Protein AF-A0A967GBI8-F1 (afdb_monomer)

Mean predicted aligned error: 13.74 Å

pLDDT: mean 86.74, std 8.71, range [44.78, 96.88]

Structure (mmCIF, N/CA/C/O backbone):
data_AF-A0A967GBI8-F1
#
_entry.id   AF-A0A967GBI8-F1
#
loop_
_atom_site.group_PDB
_atom_site.id
_atom_site.type_symbol
_atom_site.label_atom_id
_atom_site.label_alt_id
_atom_site.label_comp_id
_atom_site.label_asym_id
_atom_site.label_entity_id
_atom_site.label_seq_id
_atom_site.pdbx_PDB_ins_code
_atom_site.Cartn_x
_atom_site.Cartn_y
_atom_site.Cartn_z
_atom_site.occupancy
_atom_site.B_iso_or_equiv
_atom_site.auth_seq_id
_atom_site.auth_comp_id
_atom_site.auth_asym_id
_atom_site.auth_atom_id
_atom_site.pdbx_PDB_model_num
ATOM 1 N N . MET A 1 1 ? 19.994 -7.176 -23.677 1.00 56.16 1 MET A N 1
ATOM 2 C CA . MET A 1 1 ? 20.907 -6.700 -24.732 1.00 56.16 1 MET A CA 1
ATOM 3 C C . MET A 1 1 ? 21.154 -5.224 -24.478 1.00 56.16 1 MET A C 1
ATOM 5 O O . MET A 1 1 ? 20.178 -4.489 -24.388 1.00 56.16 1 MET A O 1
ATOM 9 N N . THR A 1 2 ? 22.396 -4.818 -24.224 1.00 72.44 2 THR A N 1
ATOM 10 C CA . THR A 1 2 ? 22.732 -3.422 -23.883 1.00 72.44 2 THR A CA 1
ATOM 11 C C . THR A 1 2 ? 22.929 -2.588 -25.151 1.00 72.44 2 THR A C 1
ATOM 13 O O . THR A 1 2 ? 23.237 -3.135 -26.210 1.00 72.44 2 THR A O 1
ATOM 16 N N . ILE A 1 3 ? 22.772 -1.261 -25.065 1.00 76.44 3 ILE A N 1
ATOM 17 C CA . ILE A 1 3 ? 23.058 -0.360 -26.196 1.00 76.44 3 ILE A CA 1
ATOM 18 C C . ILE A 1 3 ? 24.519 -0.490 -26.665 1.00 76.44 3 ILE A C 1
ATOM 20 O O . ILE A 1 3 ? 24.797 -0.363 -27.848 1.00 76.44 3 ILE A O 1
ATOM 24 N N . GLU A 1 4 ? 25.434 -0.856 -25.765 1.00 76.19 4 GLU A N 1
ATOM 25 C CA . GLU A 1 4 ? 26.833 -1.174 -26.075 1.00 76.19 4 GLU A CA 1
ATOM 26 C C . GLU A 1 4 ? 26.976 -2.404 -26.975 1.00 76.19 4 GLU A C 1
ATOM 28 O O . GLU A 1 4 ? 27.819 -2.421 -27.863 1.00 76.19 4 GLU A O 1
ATOM 33 N N . GLN A 1 5 ? 26.141 -3.432 -26.797 1.00 76.50 5 GLN A N 1
ATOM 34 C CA . GLN A 1 5 ? 26.140 -4.596 -27.689 1.00 76.50 5 GLN A CA 1
ATOM 35 C C . GLN A 1 5 ? 25.624 -4.231 -29.084 1.00 76.50 5 GLN A C 1
ATOM 37 O O . GLN A 1 5 ? 26.137 -4.744 -30.079 1.00 76.50 5 GLN A O 1
ATOM 42 N N . VAL A 1 6 ? 24.645 -3.324 -29.171 1.00 76.81 6 VAL A N 1
ATOM 43 C CA . VAL A 1 6 ? 24.182 -2.774 -30.455 1.00 76.81 6 VAL A CA 1
ATOM 44 C C . VAL A 1 6 ? 25.289 -1.940 -31.095 1.00 76.81 6 VAL A C 1
ATOM 46 O O . VAL A 1 6 ? 25.610 -2.163 -32.251 1.00 76.81 6 VAL A O 1
ATOM 49 N N . HIS A 1 7 ? 25.944 -1.062 -30.337 1.00 80.62 7 HIS A N 1
ATOM 50 C CA . HIS A 1 7 ? 27.075 -0.279 -30.824 1.00 80.62 7 HIS A CA 1
ATOM 51 C C . HIS A 1 7 ? 28.212 -1.169 -31.340 1.00 80.62 7 HIS A C 1
ATOM 53 O O . HIS A 1 7 ? 28.642 -1.000 -32.466 1.00 80.62 7 HIS A O 1
ATOM 59 N N . ASN A 1 8 ? 28.641 -2.176 -30.575 1.00 79.12 8 ASN A N 1
ATOM 60 C CA . ASN A 1 8 ? 29.771 -3.040 -30.940 1.00 79.12 8 ASN A CA 1
ATOM 61 C C . ASN A 1 8 ? 29.467 -4.017 -32.087 1.00 79.12 8 ASN A C 1
ATOM 63 O O . ASN A 1 8 ? 30.388 -4.501 -32.742 1.00 79.12 8 ASN A O 1
ATOM 67 N N . SER A 1 9 ? 28.193 -4.344 -32.319 1.00 79.69 9 SER A N 1
ATOM 68 C CA . SER A 1 9 ? 27.780 -5.166 -33.468 1.00 79.69 9 SER A CA 1
ATOM 69 C C . SER A 1 9 ? 27.640 -4.356 -34.759 1.00 79.69 9 SER A C 1
ATOM 71 O O . SER A 1 9 ? 27.426 -4.937 -35.823 1.00 79.69 9 SER A O 1
ATOM 73 N N . TRP A 1 10 ? 27.798 -3.033 -34.676 1.00 78.75 10 TRP A N 1
ATOM 74 C CA . TRP A 1 10 ? 27.681 -2.093 -35.779 1.00 78.75 10 TRP A CA 1
ATOM 75 C C . TRP A 1 10 ? 28.984 -1.306 -35.956 1.00 78.75 10 TRP A C 1
ATOM 77 O O . TRP A 1 10 ? 29.644 -0.917 -35.003 1.00 78.75 10 TRP A O 1
ATOM 87 N N . GLN A 1 11 ? 29.375 -1.033 -37.197 1.00 85.19 11 GLN A N 1
ATOM 88 C CA . GLN A 1 11 ? 30.524 -0.172 -37.484 1.00 85.19 11 GLN A CA 1
ATOM 89 C C . GLN A 1 11 ? 30.052 1.287 -37.511 1.00 85.19 11 GLN A C 1
ATOM 91 O O . GLN A 1 11 ? 29.872 1.858 -38.580 1.00 85.19 11 GLN A O 1
ATOM 96 N N . ILE A 1 12 ? 29.768 1.876 -36.347 1.00 90.38 12 ILE A N 1
ATOM 97 C CA . ILE A 1 12 ? 29.203 3.233 -36.203 1.00 90.38 12 ILE A CA 1
ATOM 98 C C . ILE A 1 12 ? 29.978 4.048 -35.160 1.00 90.38 12 ILE A C 1
ATOM 100 O O . ILE A 1 12 ? 30.525 3.479 -34.222 1.00 90.38 12 ILE A O 1
ATOM 104 N N . GLU A 1 13 ? 30.011 5.379 -35.280 1.00 89.81 13 GLU A N 1
ATOM 105 C CA . GLU A 1 13 ? 30.693 6.226 -34.281 1.00 89.81 13 GLU A CA 1
ATOM 106 C C . GLU A 1 13 ? 29.873 6.410 -33.004 1.00 89.81 13 GLU A C 1
ATOM 108 O O . GLU A 1 13 ? 30.446 6.547 -31.926 1.00 89.81 13 GLU A O 1
ATOM 113 N N . ALA A 1 14 ? 28.542 6.427 -33.104 1.00 90.75 14 ALA A N 1
ATOM 114 C CA . ALA A 1 14 ? 27.686 6.602 -31.940 1.00 90.75 14 ALA A CA 1
ATOM 115 C C . ALA A 1 14 ? 26.311 5.955 -32.112 1.00 90.75 14 ALA A C 1
ATOM 117 O O . ALA A 1 14 ? 25.802 5.782 -33.217 1.00 90.75 14 ALA A O 1
ATOM 118 N N . SER A 1 15 ? 25.681 5.632 -30.989 1.00 92.12 15 SER A N 1
ATOM 119 C CA . SER A 1 15 ? 24.297 5.163 -30.935 1.00 92.12 15 SER A CA 1
ATOM 120 C C . SER A 1 15 ? 23.597 5.715 -29.708 1.00 92.12 15 SER A C 1
ATOM 122 O O . SER A 1 15 ? 24.217 5.857 -28.655 1.00 92.12 15 SER A O 1
ATOM 124 N N . SER A 1 16 ? 22.302 5.980 -29.810 1.00 92.31 16 SER A N 1
ATOM 125 C CA . SER A 1 16 ? 21.489 6.418 -28.682 1.00 92.31 16 SER A CA 1
ATOM 126 C C . SER A 1 16 ? 20.110 5.773 -28.697 1.00 92.31 16 SER A C 1
ATOM 128 O O . SER A 1 16 ? 19.537 5.477 -29.746 1.00 92.31 16 SER A O 1
ATOM 130 N N . LEU A 1 17 ? 19.595 5.529 -27.499 1.00 92.56 17 LEU A N 1
ATOM 131 C CA . LEU A 1 17 ? 18.270 5.002 -27.243 1.00 92.56 17 LEU A CA 1
ATOM 132 C C . LEU A 1 17 ? 17.450 6.083 -26.552 1.00 92.56 17 LEU A C 1
ATOM 134 O O . LEU A 1 17 ? 17.796 6.533 -25.458 1.00 92.56 17 LEU A O 1
ATOM 138 N N . TRP A 1 18 ? 16.356 6.473 -27.187 1.00 93.88 18 TRP A N 1
ATOM 139 C CA . TRP A 1 18 ? 15.445 7.500 -26.710 1.00 93.88 18 TRP A CA 1
ATOM 140 C C . TRP A 1 18 ? 14.135 6.853 -26.288 1.00 93.88 18 TRP A C 1
ATOM 142 O O . TRP A 1 18 ? 13.621 6.003 -27.010 1.00 93.88 18 TRP A O 1
ATOM 152 N N . LEU A 1 19 ? 13.580 7.256 -25.150 1.00 94.19 19 LEU A N 1
ATOM 153 C CA . LEU A 1 19 ? 12.257 6.828 -24.700 1.00 94.19 19 LEU A CA 1
ATOM 154 C C . LEU A 1 19 ? 11.274 7.980 -24.753 1.00 94.19 19 LEU A C 1
ATOM 156 O O . LEU A 1 19 ? 11.623 9.114 -24.423 1.00 94.19 19 LEU A O 1
ATOM 160 N N . LEU A 1 20 ? 10.052 7.661 -25.166 1.00 93.69 20 LEU A N 1
ATOM 161 C CA . LEU A 1 20 ? 8.953 8.605 -25.217 1.00 93.69 20 LEU A CA 1
ATOM 162 C C . LEU A 1 20 ? 8.328 8.756 -23.828 1.00 93.69 20 LEU A C 1
ATOM 164 O O . LEU A 1 20 ? 7.895 7.781 -23.218 1.00 93.69 20 LEU A O 1
ATOM 168 N N . ASP A 1 21 ? 8.245 9.994 -23.359 1.00 91.50 21 ASP A N 1
ATOM 169 C CA . ASP A 1 21 ? 7.401 10.386 -22.242 1.00 91.50 21 ASP A CA 1
ATOM 170 C C . ASP A 1 21 ? 6.038 10.826 -22.797 1.00 91.50 21 ASP A C 1
ATOM 172 O O . ASP A 1 21 ? 5.909 11.910 -23.371 1.00 91.50 21 ASP A O 1
ATOM 176 N N . GLU A 1 22 ? 5.018 9.972 -22.659 1.00 86.31 22 GLU A N 1
ATOM 177 C CA . GLU A 1 22 ? 3.667 10.267 -23.160 1.00 86.31 22 GLU A CA 1
ATOM 178 C C . GLU A 1 22 ? 3.043 11.494 -22.471 1.00 86.31 22 GLU A C 1
ATOM 180 O O . GLU A 1 22 ? 2.226 12.183 -23.083 1.00 86.31 22 GLU A O 1
ATOM 185 N N . THR A 1 23 ? 3.428 11.790 -21.223 1.00 88.56 23 THR A N 1
ATOM 186 C CA . THR A 1 23 ? 2.844 12.893 -20.443 1.00 88.56 23 THR A CA 1
ATOM 187 C C . THR A 1 23 ? 3.394 14.248 -20.864 1.00 88.56 23 THR A C 1
ATOM 189 O O . THR A 1 23 ? 2.631 15.194 -21.050 1.00 88.56 23 THR A O 1
ATOM 192 N N . GLU A 1 24 ? 4.707 14.331 -21.072 1.00 90.31 24 GLU A N 1
ATOM 193 C CA . GLU A 1 24 ? 5.379 15.556 -21.513 1.00 90.31 24 GLU A CA 1
ATOM 194 C C . GLU A 1 24 ? 5.412 15.693 -23.044 1.00 90.31 24 GLU A C 1
ATOM 196 O O . GLU A 1 24 ? 5.781 16.753 -23.542 1.00 90.31 24 GLU A O 1
ATOM 201 N N . GLN A 1 25 ? 5.037 14.647 -23.796 1.00 91.69 25 GLN A N 1
ATOM 202 C CA . GLN A 1 25 ? 5.155 14.577 -25.262 1.00 91.69 25 GLN A CA 1
ATOM 203 C C . GLN A 1 25 ? 6.598 14.851 -25.742 1.00 91.69 25 GLN A C 1
ATOM 205 O O . GLN A 1 25 ? 6.826 15.483 -26.779 1.00 91.69 25 GLN A O 1
ATOM 210 N N . THR A 1 26 ? 7.590 14.377 -24.978 1.00 94.56 26 THR A N 1
ATOM 211 C CA . THR A 1 26 ? 9.022 14.552 -25.271 1.00 94.56 26 THR A CA 1
ATOM 212 C C . THR A 1 26 ? 9.785 13.233 -25.213 1.00 94.56 26 THR A C 1
ATOM 214 O O . THR A 1 26 ? 9.387 12.292 -24.533 1.00 94.56 26 THR A O 1
ATOM 217 N N . LEU A 1 27 ? 10.914 13.164 -25.914 1.00 93.88 27 LEU A N 1
ATOM 218 C CA . LEU A 1 27 ? 11.862 12.063 -25.847 1.00 93.88 27 LEU A CA 1
ATOM 219 C C . LEU A 1 27 ? 13.034 12.396 -24.930 1.00 93.88 27 LEU A C 1
ATOM 221 O O . LEU A 1 27 ? 13.609 13.488 -24.997 1.00 93.88 27 LEU A O 1
ATOM 225 N N . LYS A 1 28 ? 13.406 11.410 -24.113 1.00 93.38 28 LYS A N 1
ATOM 226 C CA . LYS A 1 28 ? 14.524 11.451 -23.162 1.00 93.38 28 LYS A CA 1
ATOM 227 C C . LYS A 1 28 ? 15.532 10.369 -23.527 1.00 93.38 28 LYS A C 1
ATOM 229 O O . LYS A 1 28 ? 15.142 9.265 -23.903 1.00 93.38 28 LYS A O 1
ATOM 234 N N . VAL A 1 29 ? 16.821 10.663 -23.403 1.00 91.75 29 VAL A N 1
ATOM 235 C CA . VAL A 1 29 ? 17.868 9.655 -23.608 1.00 91.75 29 VAL A CA 1
ATOM 236 C C . VAL A 1 29 ? 17.837 8.667 -22.449 1.00 91.75 29 VAL A C 1
ATOM 238 O O . VAL A 1 29 ? 17.974 9.064 -21.294 1.00 91.75 29 VAL A O 1
ATOM 241 N N . LEU A 1 30 ? 17.680 7.383 -22.761 1.00 87.88 30 LEU A N 1
ATOM 242 C CA . LEU A 1 30 ? 17.826 6.299 -21.792 1.00 87.88 30 LEU A CA 1
ATOM 243 C C . LEU A 1 30 ? 19.272 5.811 -21.721 1.00 87.88 30 LEU A C 1
ATOM 245 O O . LEU A 1 30 ? 19.775 5.519 -20.641 1.00 87.88 30 LEU A O 1
ATOM 249 N N . ALA A 1 31 ? 19.924 5.686 -22.877 1.00 88.75 31 ALA A N 1
ATOM 250 C CA . ALA A 1 31 ? 21.298 5.218 -22.969 1.00 88.75 31 ALA A CA 1
ATOM 251 C C . ALA A 1 31 ? 21.945 5.697 -24.272 1.00 88.75 31 ALA A C 1
ATOM 253 O O . ALA A 1 31 ? 21.271 5.827 -25.295 1.00 88.75 31 ALA A O 1
ATOM 254 N N . ASN A 1 32 ? 23.253 5.924 -24.259 1.00 90.75 32 ASN A N 1
ATOM 255 C CA . ASN A 1 32 ? 24.013 6.324 -25.436 1.00 90.75 32 ASN A CA 1
ATOM 256 C C . ASN A 1 32 ? 25.452 5.797 -25.375 1.00 90.75 32 ASN A C 1
ATOM 258 O O . ASN A 1 32 ? 25.978 5.513 -24.304 1.00 90.75 32 ASN A O 1
ATOM 262 N N . VAL A 1 33 ? 26.078 5.673 -26.541 1.00 88.50 33 VAL A N 1
ATOM 263 C CA . VAL A 1 33 ? 27.477 5.272 -26.725 1.00 88.50 33 VAL A CA 1
ATOM 264 C C . VAL A 1 33 ? 28.077 6.172 -27.801 1.00 88.50 33 VAL A C 1
ATOM 266 O O . VAL A 1 33 ? 27.400 6.464 -28.786 1.00 88.50 33 VAL A O 1
ATOM 269 N N . GLY A 1 34 ? 29.317 6.628 -27.617 1.00 83.69 34 GLY A N 1
ATOM 270 C CA . GLY A 1 34 ? 30.037 7.458 -28.597 1.00 83.69 34 GLY A CA 1
ATOM 271 C C . GLY A 1 34 ? 29.742 8.964 -28.545 1.00 83.69 34 GLY A C 1
ATOM 272 O O . GLY A 1 34 ? 30.394 9.740 -29.237 1.00 83.69 34 GLY A O 1
ATOM 273 N N . THR A 1 35 ? 28.809 9.405 -27.695 1.00 82.25 35 THR A N 1
ATOM 274 C CA . THR A 1 35 ? 28.507 10.827 -27.435 1.00 82.25 35 THR A CA 1
ATOM 275 C C . THR A 1 35 ? 28.618 11.160 -25.940 1.00 82.25 35 THR A C 1
ATOM 277 O O . THR A 1 35 ? 28.474 10.260 -25.109 1.00 82.25 35 THR A O 1
ATOM 280 N N . PRO A 1 36 ? 28.865 12.429 -25.550 1.00 81.69 36 PRO A N 1
ATOM 281 C CA . PRO A 1 36 ? 28.927 12.817 -24.137 1.00 81.69 36 PRO A CA 1
ATOM 282 C C . PRO A 1 36 ? 27.597 12.555 -23.409 1.00 81.69 36 PRO A C 1
ATOM 284 O O . PRO A 1 36 ? 26.588 13.195 -23.705 1.00 81.69 36 PRO A O 1
ATOM 287 N N . ALA A 1 37 ? 27.592 11.611 -22.459 1.00 77.12 37 ALA A N 1
ATOM 288 C CA . ALA A 1 37 ? 26.374 11.130 -21.796 1.00 77.12 37 ALA A CA 1
ATOM 289 C C . ALA A 1 37 ? 25.657 12.212 -20.969 1.00 77.12 37 ALA A C 1
ATOM 291 O O . ALA A 1 37 ? 24.439 12.344 -21.065 1.00 77.12 37 ALA A O 1
ATOM 292 N N . GLU A 1 38 ? 26.397 13.023 -20.206 1.00 78.06 38 GLU A N 1
ATOM 293 C CA . GLU A 1 38 ? 25.819 14.079 -19.358 1.00 78.06 38 GLU A CA 1
ATOM 294 C C . GLU A 1 38 ? 25.099 15.154 -20.182 1.00 78.06 38 GLU A C 1
ATOM 296 O O . GLU A 1 38 ? 23.980 15.551 -19.855 1.00 78.06 38 GLU A O 1
ATOM 301 N N . THR A 1 39 ? 25.708 15.578 -21.292 1.00 78.69 39 THR A N 1
ATOM 302 C CA . THR A 1 39 ? 25.127 16.573 -22.196 1.00 78.69 39 THR A CA 1
ATOM 303 C C . THR A 1 39 ? 23.919 16.019 -22.937 1.00 78.69 39 THR A C 1
ATOM 305 O O . THR A 1 39 ? 22.931 16.723 -23.089 1.00 78.69 39 THR A O 1
ATOM 308 N N . LEU A 1 40 ? 23.955 14.761 -23.391 1.00 80.00 40 LEU A N 1
ATOM 309 C CA . LEU A 1 40 ? 22.825 14.166 -24.109 1.00 80.00 40 LEU A CA 1
ATOM 310 C C . LEU A 1 40 ? 21.624 13.911 -23.177 1.00 80.00 40 LEU A C 1
ATOM 312 O O . LEU A 1 40 ? 20.478 14.072 -23.590 1.00 80.00 40 LEU A O 1
ATOM 316 N N . ALA A 1 41 ? 21.871 13.551 -21.912 1.00 81.88 41 ALA A N 1
ATOM 317 C CA . ALA A 1 41 ? 20.830 13.241 -20.928 1.00 81.88 41 ALA A CA 1
ATOM 318 C C . ALA A 1 41 ? 19.976 14.454 -20.508 1.00 81.88 41 ALA A C 1
ATOM 320 O O . ALA A 1 41 ? 18.822 14.284 -20.086 1.00 81.88 41 ALA A O 1
ATOM 321 N N . SER A 1 42 ? 20.507 15.676 -20.630 1.00 84.00 42 SER A N 1
ATOM 322 C CA . SER A 1 42 ? 19.778 16.912 -20.317 1.00 84.00 42 SER A CA 1
ATOM 323 C C . SER A 1 42 ? 18.755 17.294 -21.394 1.00 84.00 42 SER A C 1
ATOM 325 O O . SER A 1 42 ? 17.805 18.024 -21.104 1.00 84.00 42 SER A O 1
ATOM 327 N N . PHE A 1 43 ? 18.883 16.759 -22.613 1.00 85.81 43 PHE A N 1
ATOM 328 C CA . PHE A 1 43 ? 17.968 17.071 -23.704 1.00 85.81 43 PHE A CA 1
ATOM 329 C C . PHE A 1 43 ? 16.575 16.481 -23.502 1.00 85.81 43 PHE A C 1
ATOM 331 O O . PHE A 1 43 ? 16.387 15.346 -23.050 1.00 85.81 43 PHE A O 1
ATOM 338 N N . ARG A 1 44 ? 15.582 17.265 -23.918 1.00 90.25 44 ARG A N 1
ATOM 339 C CA . ARG A 1 44 ? 14.195 16.849 -24.118 1.00 90.25 44 ARG A CA 1
ATOM 340 C C . ARG A 1 44 ? 13.824 17.211 -25.542 1.00 90.25 44 ARG A C 1
ATOM 342 O O . ARG A 1 44 ? 13.853 18.388 -25.887 1.00 90.25 44 ARG A O 1
ATOM 349 N N . ILE A 1 45 ? 13.536 16.212 -26.369 1.00 91.25 45 ILE A N 1
ATOM 350 C CA . ILE A 1 45 ? 13.176 16.429 -27.774 1.00 91.25 45 ILE A CA 1
ATOM 351 C C . ILE A 1 45 ? 11.658 16.289 -27.916 1.00 91.25 45 ILE A C 1
ATOM 353 O O . ILE A 1 45 ? 11.154 15.182 -27.753 1.00 91.25 45 ILE A O 1
ATOM 357 N N . PRO A 1 46 ? 10.909 17.367 -28.188 1.00 92.88 46 PRO A N 1
ATOM 358 C CA . PRO A 1 46 ? 9.487 17.296 -28.508 1.00 92.88 46 PRO A CA 1
ATOM 359 C C . PRO A 1 46 ? 9.163 16.309 -29.633 1.00 92.88 46 PRO A C 1
ATOM 361 O O . PRO A 1 46 ? 9.935 16.141 -30.583 1.00 92.88 46 PRO A O 1
ATOM 364 N N . LEU A 1 47 ? 7.986 15.687 -29.557 1.00 92.81 47 LEU A N 1
ATOM 365 C CA . LEU A 1 47 ? 7.442 14.905 -30.667 1.00 92.81 47 LEU A CA 1
ATOM 366 C C . LEU A 1 47 ? 7.361 15.745 -31.953 1.00 92.81 47 LEU A C 1
ATOM 368 O O . LEU A 1 47 ? 7.002 16.921 -31.926 1.00 92.81 47 LEU A O 1
ATOM 372 N N . GLY A 1 48 ? 7.731 15.138 -33.082 1.00 89.44 48 GLY A N 1
ATOM 373 C CA . GLY A 1 48 ? 7.845 15.806 -34.384 1.00 89.44 48 GLY A CA 1
ATOM 374 C C . GLY A 1 48 ? 9.107 16.662 -34.569 1.00 89.44 48 GLY A C 1
ATOM 375 O O . GLY A 1 48 ? 9.361 17.144 -35.672 1.00 89.44 48 GLY A O 1
ATOM 376 N N . GLN A 1 49 ? 9.935 16.853 -33.533 1.00 89.81 49 GLN A N 1
ATOM 377 C CA . GLN A 1 49 ? 11.160 17.645 -33.643 1.00 89.81 49 GLN A CA 1
ATOM 378 C C . GLN A 1 49 ? 12.389 16.782 -33.942 1.00 89.81 49 GLN A C 1
ATOM 380 O O . GLN A 1 49 ? 12.735 15.849 -33.217 1.00 89.81 49 GLN A O 1
ATOM 385 N N . GLY A 1 50 ? 13.111 17.147 -34.999 1.00 90.81 50 GLY A N 1
ATOM 386 C CA . GLY A 1 50 ? 14.299 16.414 -35.422 1.00 90.81 50 GLY A CA 1
ATOM 387 C C . GLY A 1 50 ? 13.981 15.003 -35.929 1.00 90.81 50 GLY A C 1
ATOM 388 O O . GLY A 1 50 ? 12.827 14.590 -36.012 1.00 90.81 50 GLY A O 1
ATOM 389 N N . PHE A 1 51 ? 15.017 14.230 -36.251 1.00 93.12 51 PHE A N 1
ATOM 390 C CA . PHE A 1 51 ? 14.844 12.850 -36.719 1.00 93.12 51 PHE A CA 1
ATOM 391 C C . PHE A 1 51 ? 14.178 11.957 -35.671 1.00 93.12 51 PHE A C 1
ATOM 393 O O . PHE A 1 51 ? 13.214 11.263 -35.969 1.00 93.12 51 PHE A O 1
ATOM 400 N N . VAL A 1 52 ? 14.659 12.017 -34.429 1.00 93.75 52 VAL A N 1
ATOM 401 C CA . VAL A 1 52 ? 14.150 11.194 -33.327 1.00 93.75 52 VAL A CA 1
ATOM 402 C C . VAL A 1 52 ? 12.689 11.539 -33.010 1.00 93.75 52 VAL A C 1
ATOM 404 O O . VAL A 1 52 ? 11.868 10.635 -32.893 1.00 93.75 52 VAL A O 1
ATOM 407 N N . GLY A 1 53 ? 12.331 12.827 -32.935 1.00 93.25 53 GLY A N 1
ATOM 408 C CA . GLY A 1 53 ? 10.948 13.246 -32.694 1.00 93.25 53 GLY A CA 1
ATOM 409 C C . GLY A 1 53 ? 10.008 12.897 -33.845 1.00 93.25 53 GLY A C 1
ATOM 410 O O . GLY A 1 53 ? 8.874 12.493 -33.590 1.00 93.25 53 GLY A O 1
ATOM 411 N N . GLN A 1 54 ? 10.469 12.991 -35.096 1.00 94.88 54 GLN A N 1
ATOM 412 C CA . GLN A 1 54 ? 9.668 12.611 -36.261 1.00 94.88 54 GLN A CA 1
ATOM 413 C C . GLN A 1 54 ? 9.413 11.101 -36.319 1.00 94.88 54 GLN A C 1
ATOM 415 O O . GLN A 1 54 ? 8.279 10.689 -36.561 1.00 94.88 54 GLN A O 1
ATOM 420 N N . VAL A 1 55 ? 10.429 10.267 -36.073 1.00 96.00 55 VAL A N 1
ATOM 421 C CA . VAL A 1 55 ? 10.263 8.802 -36.015 1.00 96.00 55 VAL A CA 1
ATOM 422 C C . VAL A 1 55 ? 9.328 8.413 -34.873 1.00 96.00 55 VAL A C 1
ATOM 424 O O . VAL A 1 55 ? 8.459 7.566 -35.049 1.00 96.00 55 VAL A O 1
ATOM 427 N N . ALA A 1 56 ? 9.447 9.070 -33.718 1.00 95.50 56 ALA A N 1
ATOM 428 C CA . ALA A 1 56 ? 8.553 8.831 -32.593 1.00 95.50 56 ALA A CA 1
ATOM 429 C C . ALA A 1 56 ? 7.087 9.189 -32.899 1.00 95.50 56 ALA A C 1
ATOM 431 O O . ALA A 1 56 ? 6.184 8.494 -32.444 1.00 95.50 56 ALA A O 1
ATOM 432 N N . GLN A 1 57 ? 6.855 10.257 -33.671 1.00 94.44 57 GLN A N 1
ATOM 433 C CA . GLN A 1 57 ? 5.514 10.714 -34.041 1.00 94.44 57 GLN A CA 1
ATOM 434 C C . GLN A 1 57 ? 4.885 9.875 -35.160 1.00 94.44 57 GLN A C 1
ATOM 436 O O . GLN A 1 57 ? 3.699 9.565 -35.102 1.00 94.44 57 GLN A O 1
ATOM 441 N N . SER A 1 58 ? 5.660 9.552 -36.195 1.00 94.31 58 SER A N 1
ATOM 442 C CA . SER A 1 58 ? 5.172 8.836 -37.381 1.00 94.31 58 SER A CA 1
ATOM 443 C C . SER A 1 58 ? 5.150 7.320 -37.202 1.00 94.31 58 SER A C 1
ATOM 445 O O . SER A 1 58 ? 4.336 6.646 -37.822 1.00 94.31 58 SER A O 1
ATOM 447 N N . GLY A 1 59 ? 6.046 6.771 -36.374 1.00 94.12 59 GLY A N 1
ATOM 448 C CA . GLY A 1 59 ? 6.310 5.334 -36.330 1.00 94.12 59 GLY A CA 1
ATOM 449 C C . GLY A 1 59 ? 7.011 4.806 -37.586 1.00 94.12 59 GLY A C 1
ATOM 450 O O . GLY A 1 59 ? 7.108 3.593 -37.755 1.00 94.12 59 GLY A O 1
ATOM 451 N N . GLU A 1 60 ? 7.507 5.689 -38.456 1.00 94.94 60 GLU A N 1
ATOM 452 C CA . GLU A 1 60 ? 8.201 5.329 -39.691 1.00 94.94 60 GLU A CA 1
ATOM 453 C C . GLU A 1 60 ? 9.718 5.446 -39.520 1.00 94.94 60 GLU A C 1
ATOM 455 O O . GLU A 1 60 ? 10.222 6.316 -38.810 1.00 94.94 60 GLU A O 1
ATOM 460 N N . VAL A 1 61 ? 10.465 4.558 -40.178 1.00 96.00 61 VAL A N 1
ATOM 461 C CA . VAL A 1 61 ? 11.933 4.597 -40.182 1.00 96.00 61 VAL A CA 1
ATOM 462 C C . VAL A 1 61 ? 12.422 5.790 -41.000 1.00 96.00 61 VAL A C 1
ATOM 464 O O . VAL A 1 61 ? 11.946 6.025 -42.107 1.00 96.00 61 VAL A O 1
ATOM 467 N N . ILE A 1 62 ? 13.436 6.497 -40.496 1.00 95.00 62 ILE A N 1
ATOM 468 C CA . ILE A 1 62 ? 14.116 7.561 -41.243 1.00 95.00 62 ILE A CA 1
ATOM 469 C C . ILE A 1 62 ? 15.616 7.286 -41.253 1.00 95.00 62 ILE A C 1
ATOM 471 O O . ILE A 1 62 ? 16.238 7.162 -40.199 1.00 95.00 62 ILE A O 1
ATOM 475 N N . PHE A 1 63 ? 16.217 7.251 -42.441 1.00 94.44 63 PHE A N 1
ATOM 476 C CA . PHE A 1 63 ? 17.667 7.184 -42.597 1.00 94.44 63 PHE A CA 1
ATOM 477 C C . PHE A 1 63 ? 18.149 8.164 -43.666 1.00 94.44 63 PHE A C 1
ATOM 479 O O . PHE A 1 63 ? 17.452 8.442 -44.639 1.00 94.44 63 PHE A O 1
ATOM 486 N N . THR A 1 64 ? 19.334 8.736 -43.462 1.00 93.19 64 THR A N 1
ATOM 487 C CA . THR A 1 64 ? 19.974 9.632 -44.431 1.00 93.19 64 THR A CA 1
ATOM 488 C C . THR A 1 64 ? 21.487 9.609 -44.268 1.00 93.19 64 THR A C 1
ATOM 490 O O . THR A 1 64 ? 22.014 9.635 -43.155 1.00 93.19 64 THR A O 1
ATOM 493 N N . ASN A 1 65 ? 22.200 9.617 -45.393 1.00 91.81 65 ASN A N 1
ATOM 494 C CA . ASN A 1 65 ? 23.661 9.713 -45.426 1.00 91.81 65 ASN A CA 1
ATOM 495 C C . ASN A 1 65 ? 24.163 11.164 -45.501 1.00 91.81 65 ASN A C 1
ATOM 497 O O . ASN A 1 65 ? 25.368 11.402 -45.460 1.00 91.81 65 ASN A O 1
ATOM 501 N N . LYS A 1 66 ? 23.247 12.141 -45.595 1.00 90.56 66 LYS A N 1
ATOM 502 C CA . LYS A 1 66 ? 23.553 13.574 -45.705 1.00 90.56 66 LYS A CA 1
ATOM 503 C C . LYS A 1 66 ? 22.698 14.393 -44.750 1.00 90.56 66 LYS A C 1
ATOM 505 O O . LYS A 1 66 ? 21.798 15.135 -45.137 1.00 90.56 66 LYS A O 1
ATOM 510 N N . VAL A 1 67 ? 23.005 14.271 -43.467 1.00 89.56 67 VAL A N 1
ATOM 511 C CA . VAL A 1 67 ? 22.212 14.871 -42.386 1.00 89.56 67 VAL A CA 1
ATOM 512 C C . VAL A 1 67 ? 22.149 16.397 -42.489 1.00 89.56 67 VAL A C 1
ATOM 514 O O . VAL A 1 67 ? 21.088 16.981 -42.304 1.00 89.56 67 VAL A O 1
ATOM 517 N N . TYR A 1 68 ? 23.245 17.060 -42.868 1.00 87.44 68 TYR A N 1
ATOM 518 C CA . TYR A 1 68 ? 23.313 18.526 -42.950 1.00 87.44 68 TYR A CA 1
ATOM 519 C C . TYR A 1 68 ? 22.436 19.151 -44.050 1.00 87.44 68 TYR A C 1
ATOM 521 O O . TYR A 1 68 ? 22.131 20.342 -43.953 1.00 87.44 68 TYR A O 1
ATOM 529 N N . GLU A 1 69 ? 22.026 18.359 -45.044 1.00 88.69 69 GLU A N 1
ATOM 530 C CA . GLU A 1 69 ? 21.163 18.764 -46.164 1.00 88.69 69 GLU A CA 1
ATOM 531 C C . GLU A 1 69 ? 19.677 18.460 -45.895 1.00 88.69 69 GLU A C 1
ATOM 533 O O . GLU A 1 69 ? 18.804 18.906 -46.635 1.00 88.69 69 GLU A O 1
ATOM 538 N N . HIS A 1 70 ? 19.372 17.716 -44.829 1.00 87.81 70 HIS A N 1
ATOM 539 C CA . HIS A 1 70 ? 18.028 17.223 -44.555 1.00 87.81 70 HIS A CA 1
ATOM 540 C C . HIS A 1 70 ? 17.181 18.244 -43.764 1.00 87.81 70 HIS A C 1
ATOM 542 O O . HIS A 1 70 ? 17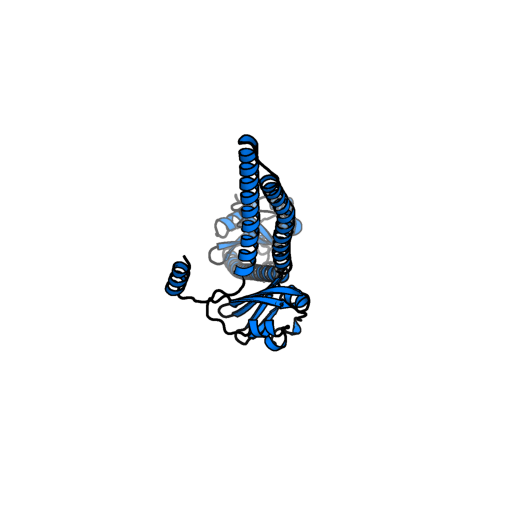.666 18.804 -42.775 1.00 87.81 70 HIS A O 1
ATOM 548 N N . PRO A 1 71 ? 15.893 18.451 -44.107 1.00 85.00 71 PRO A N 1
ATOM 549 C CA . PRO A 1 71 ? 15.030 19.443 -43.449 1.00 85.00 71 PRO A CA 1
ATOM 550 C C . PRO A 1 71 ? 14.783 19.161 -41.959 1.00 85.00 71 PRO A C 1
ATOM 552 O O . PRO A 1 71 ? 14.608 20.088 -41.176 1.00 85.00 71 PRO A O 1
ATOM 555 N N . LEU A 1 72 ? 14.821 17.888 -41.549 1.00 85.69 72 LEU A N 1
ATOM 556 C CA . LEU A 1 72 ? 14.662 17.470 -40.145 1.00 85.69 72 LEU A CA 1
ATOM 557 C C . LEU A 1 72 ? 15.936 17.622 -39.298 1.00 85.69 72 LEU A C 1
ATOM 559 O O . LEU A 1 72 ? 15.980 17.160 -38.159 1.00 85.69 72 LEU A O 1
ATOM 563 N N . HIS A 1 73 ? 17.005 18.220 -39.824 1.00 83.94 73 HIS A N 1
ATOM 564 C CA . HIS A 1 73 ? 18.251 18.325 -39.078 1.00 83.94 73 HIS A CA 1
ATOM 565 C C . HIS A 1 73 ? 18.167 19.330 -37.926 1.00 83.94 73 HIS A C 1
ATOM 567 O O . HIS A 1 73 ? 18.201 20.549 -38.110 1.00 83.94 73 HIS A O 1
ATOM 573 N N . PHE A 1 74 ? 18.140 18.796 -36.706 1.00 80.69 74 PHE A N 1
ATOM 574 C CA . PHE A 1 74 ? 18.121 19.583 -35.484 1.00 80.69 74 PHE A CA 1
ATOM 575 C C . PHE A 1 74 ? 19.539 19.864 -34.962 1.00 80.69 74 PHE A C 1
ATOM 577 O O . PHE A 1 74 ? 20.089 19.130 -34.146 1.00 80.69 74 PHE A O 1
ATOM 584 N N . ARG A 1 75 ? 20.130 20.970 -35.431 1.00 80.44 75 ARG A N 1
ATOM 585 C CA . ARG A 1 75 ? 21.537 21.355 -35.177 1.00 80.44 75 ARG A CA 1
ATOM 586 C C . ARG A 1 75 ? 21.892 21.643 -33.715 1.00 80.44 75 ARG A C 1
ATOM 588 O O . ARG A 1 75 ? 23.070 21.796 -33.408 1.00 80.44 75 ARG A O 1
ATOM 595 N N . GLN A 1 76 ? 20.906 21.808 -32.836 1.00 80.31 76 GLN A N 1
ATOM 596 C CA . GLN A 1 76 ? 21.153 22.178 -31.442 1.00 80.31 76 GLN A CA 1
ATOM 597 C C . GLN A 1 76 ? 21.903 21.071 -30.689 1.00 80.31 76 GLN A C 1
ATOM 599 O O . GLN A 1 76 ? 22.869 21.363 -29.992 1.00 80.31 76 GLN A O 1
ATOM 604 N N . VAL A 1 77 ? 21.528 19.807 -30.912 1.00 78.62 77 VAL A N 1
ATOM 605 C CA . VAL A 1 77 ? 22.164 18.656 -30.252 1.00 78.62 77 VAL A CA 1
ATOM 606 C C . VAL A 1 77 ? 23.630 18.518 -30.681 1.00 78.62 77 VAL A C 1
ATOM 608 O O . VAL A 1 77 ? 24.502 18.419 -29.821 1.00 78.62 77 VAL A O 1
ATOM 611 N N . ASP A 1 78 ? 23.935 18.612 -31.981 1.00 81.50 78 ASP A N 1
ATOM 612 C CA . ASP A 1 78 ? 25.316 18.599 -32.504 1.00 81.50 78 ASP A CA 1
ATOM 613 C C . ASP A 1 78 ? 26.167 19.748 -31.920 1.00 81.50 78 ASP A C 1
ATOM 615 O O . ASP A 1 78 ? 27.332 19.563 -31.572 1.00 81.50 78 ASP A O 1
ATOM 619 N N . ARG A 1 79 ? 25.589 20.952 -31.784 1.00 82.12 79 ARG A N 1
ATOM 620 C CA . ARG A 1 79 ? 26.302 22.129 -31.255 1.00 82.12 79 ARG A CA 1
ATOM 621 C C . ARG A 1 79 ? 26.663 21.994 -29.782 1.00 82.12 79 ARG A C 1
ATOM 623 O O . ARG A 1 79 ? 27.772 22.358 -29.410 1.00 82.12 79 ARG A O 1
ATOM 630 N N . GLU A 1 80 ? 25.735 21.519 -28.960 1.00 81.56 80 GLU A N 1
ATOM 631 C CA . GLU A 1 80 ? 25.949 21.413 -27.514 1.00 81.56 80 GLU A CA 1
ATOM 632 C C . GLU A 1 80 ? 26.802 20.192 -27.151 1.00 81.56 80 GLU A C 1
ATOM 634 O O . GLU A 1 80 ? 27.601 20.254 -26.222 1.00 81.56 80 GLU A O 1
ATOM 639 N N . THR A 1 81 ? 26.687 19.095 -27.906 1.00 81.31 81 THR A N 1
ATOM 640 C CA . THR A 1 81 ? 27.495 17.882 -27.685 1.00 81.31 81 THR A CA 1
ATOM 641 C C . THR A 1 81 ? 28.873 17.937 -28.346 1.00 81.31 81 THR A C 1
ATOM 643 O O . THR A 1 81 ? 29.746 17.146 -27.995 1.00 81.31 81 THR A O 1
ATOM 646 N N . GLY A 1 82 ? 29.073 18.828 -29.324 1.00 82.62 82 GLY A N 1
ATOM 647 C CA . GLY A 1 82 ? 30.274 18.874 -30.163 1.00 82.62 82 GLY A CA 1
ATOM 648 C C . GLY A 1 82 ? 30.397 17.700 -31.146 1.00 82.62 82 GLY A C 1
ATOM 649 O O . GLY A 1 82 ? 31.387 17.617 -31.875 1.00 82.62 82 GLY A O 1
ATOM 650 N N . PHE A 1 83 ? 29.414 16.794 -31.183 1.00 86.38 83 PHE A N 1
ATOM 651 C CA . PHE A 1 83 ? 29.396 15.646 -32.081 1.00 86.38 83 PHE A CA 1
ATOM 652 C C . PHE A 1 83 ? 28.867 16.062 -33.456 1.00 86.38 83 PHE A C 1
ATOM 654 O O . PHE A 1 83 ? 27.853 16.748 -33.557 1.00 86.38 83 PHE A O 1
ATOM 661 N N . LYS A 1 84 ? 29.549 15.649 -34.530 1.00 87.94 84 LYS A N 1
ATOM 662 C CA . LYS A 1 84 ? 29.159 15.995 -35.902 1.00 87.94 84 LYS A CA 1
ATOM 663 C C . LYS A 1 84 ? 28.439 14.830 -36.568 1.00 87.94 84 LYS A C 1
ATOM 665 O O . LYS A 1 84 ? 29.084 13.875 -37.000 1.00 87.94 84 LYS A O 1
ATOM 670 N N . THR A 1 85 ? 27.132 14.953 -36.752 1.00 89.75 85 THR A N 1
ATOM 671 C CA . THR A 1 85 ? 26.306 13.894 -37.337 1.00 89.75 85 THR A CA 1
ATOM 672 C C . THR A 1 85 ? 26.302 13.968 -38.872 1.00 89.75 85 THR A C 1
ATOM 674 O O . THR A 1 85 ? 25.674 14.838 -39.464 1.00 89.75 85 THR A O 1
ATOM 677 N N . ARG A 1 86 ? 27.034 13.078 -39.549 1.00 91.25 86 ARG A N 1
ATOM 678 C CA . ARG A 1 86 ? 27.174 12.985 -41.017 1.00 91.25 86 ARG A CA 1
ATOM 679 C C . ARG A 1 86 ? 26.096 12.099 -41.644 1.00 91.25 86 ARG A C 1
ATOM 681 O O . ARG A 1 86 ? 25.440 12.533 -42.589 1.00 91.25 86 ARG A O 1
ATOM 688 N N . SER A 1 87 ? 25.902 10.904 -41.090 1.00 92.69 87 SER A N 1
ATOM 689 C CA . SER A 1 87 ? 24.879 9.936 -41.495 1.00 92.69 87 SER A CA 1
ATOM 690 C C . SER A 1 87 ? 24.105 9.439 -40.275 1.00 92.69 87 SER A C 1
ATOM 692 O O . SER A 1 87 ? 24.643 9.414 -39.167 1.00 92.69 87 SER A O 1
ATOM 694 N N . LEU A 1 88 ? 22.836 9.072 -40.455 1.00 94.38 88 LEU A N 1
ATOM 695 C CA . LEU A 1 88 ? 22.009 8.525 -39.382 1.00 94.38 88 LEU A CA 1
ATOM 696 C C . LEU A 1 88 ? 20.982 7.515 -39.883 1.00 94.38 88 LEU A C 1
ATOM 698 O O . LEU A 1 88 ? 20.484 7.618 -41.004 1.00 94.38 88 LEU A O 1
ATOM 702 N N . LEU A 1 89 ? 20.619 6.608 -38.983 1.00 95.00 89 LEU A N 1
ATOM 703 C CA . LEU A 1 89 ? 19.507 5.674 -39.099 1.00 95.00 89 LEU A CA 1
ATOM 704 C C . LEU A 1 89 ? 18.708 5.718 -37.793 1.00 95.00 89 LEU A C 1
ATOM 706 O O . LEU A 1 89 ? 19.235 5.412 -36.724 1.00 95.00 89 LEU A O 1
ATOM 710 N N . CYS A 1 90 ? 17.444 6.121 -37.881 1.00 96.19 90 CYS A N 1
ATOM 711 C CA . CYS A 1 90 ? 16.504 6.167 -36.769 1.00 96.19 90 CYS A CA 1
ATOM 712 C C . CYS A 1 90 ? 15.371 5.174 -37.017 1.00 96.19 90 CYS A C 1
ATOM 714 O O . CYS A 1 90 ? 14.636 5.297 -37.996 1.00 96.19 90 CYS A O 1
ATOM 716 N N . VAL A 1 91 ? 15.212 4.218 -36.106 1.00 96.62 91 VAL A N 1
ATOM 717 C CA . VAL A 1 91 ? 14.154 3.205 -36.153 1.00 96.62 91 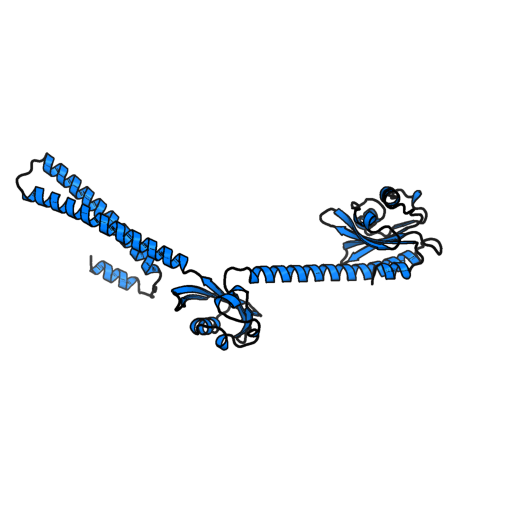VAL A CA 1
ATOM 718 C C . VAL A 1 91 ? 13.281 3.295 -34.896 1.00 96.62 91 VAL A C 1
ATOM 720 O O . VAL A 1 91 ? 13.807 3.521 -33.798 1.00 96.62 91 VAL A O 1
ATOM 723 N N . PRO A 1 92 ? 11.955 3.142 -35.017 1.00 96.88 92 PRO A N 1
ATOM 724 C CA . PRO A 1 92 ? 11.056 3.207 -33.875 1.00 96.88 92 PRO A CA 1
ATOM 725 C C . PRO A 1 92 ? 11.184 1.947 -33.011 1.00 96.88 92 PRO A C 1
ATOM 727 O O . PRO A 1 92 ? 11.334 0.829 -33.505 1.00 96.88 92 PRO A O 1
ATOM 730 N N . LEU A 1 93 ? 11.079 2.121 -31.698 1.00 95.56 93 LEU A N 1
ATOM 731 C CA . LEU A 1 93 ? 10.855 1.031 -30.755 1.00 95.56 93 LEU A CA 1
ATOM 732 C C . LEU A 1 93 ? 9.345 0.847 -30.633 1.00 95.56 93 LEU A C 1
ATOM 734 O O . LEU A 1 93 ? 8.670 1.711 -30.074 1.00 95.56 93 LEU A O 1
ATOM 738 N N . ILE A 1 94 ? 8.813 -0.256 -31.155 1.00 93.62 94 ILE A N 1
ATOM 739 C CA . ILE A 1 94 ? 7.369 -0.514 -31.159 1.00 93.62 94 ILE A CA 1
ATOM 740 C C . ILE A 1 94 ? 7.049 -1.657 -30.200 1.00 93.62 94 ILE A C 1
ATOM 742 O O . ILE A 1 94 ? 7.614 -2.746 -30.297 1.00 93.62 94 ILE A O 1
ATOM 746 N N . PHE A 1 95 ? 6.107 -1.423 -29.289 1.00 91.88 95 PHE A N 1
ATOM 747 C CA . PHE A 1 95 ? 5.568 -2.442 -28.397 1.00 91.88 95 PHE A CA 1
ATOM 748 C C . PHE A 1 95 ? 4.043 -2.344 -28.361 1.00 91.88 95 PHE A C 1
ATOM 750 O O . PHE A 1 95 ? 3.497 -1.279 -28.085 1.00 91.88 95 PHE A O 1
ATOM 757 N N . ARG A 1 96 ? 3.347 -3.457 -28.643 1.00 88.94 96 ARG A N 1
ATOM 758 C CA . ARG A 1 96 ? 1.872 -3.512 -28.739 1.00 88.94 96 ARG A CA 1
ATOM 759 C C . ARG A 1 96 ? 1.292 -2.379 -29.603 1.00 88.94 96 ARG A C 1
ATOM 761 O O . ARG A 1 96 ? 0.414 -1.652 -29.154 1.00 88.94 96 ARG A O 1
ATOM 768 N N . GLU A 1 97 ? 1.838 -2.219 -30.811 1.00 88.25 97 GLU A N 1
ATOM 769 C CA . GLU A 1 97 ? 1.413 -1.214 -31.808 1.00 88.25 97 GLU A CA 1
ATOM 770 C C . GLU A 1 97 ? 1.629 0.254 -31.397 1.00 88.25 97 GLU A C 1
ATOM 772 O O . GLU A 1 97 ? 1.207 1.164 -32.104 1.00 88.25 97 GLU A O 1
ATOM 777 N N . LYS A 1 98 ? 2.332 0.511 -30.286 1.00 92.06 98 LYS A N 1
ATOM 778 C CA . LYS A 1 98 ? 2.694 1.860 -29.841 1.00 92.06 98 LYS A CA 1
ATOM 779 C C . LYS A 1 98 ? 4.191 2.098 -29.940 1.00 92.06 98 LYS A C 1
ATOM 781 O O . LYS A 1 98 ? 4.986 1.227 -29.581 1.00 92.06 98 LYS A O 1
ATOM 786 N N . VAL A 1 99 ? 4.571 3.299 -30.369 1.00 94.25 99 VAL A N 1
ATOM 787 C CA . VAL A 1 99 ? 5.964 3.746 -30.338 1.00 94.25 99 VAL A CA 1
ATOM 788 C C . VAL A 1 99 ? 6.317 4.145 -28.909 1.00 94.25 99 VAL A C 1
ATOM 790 O O . VAL A 1 99 ? 5.769 5.100 -28.371 1.00 94.25 99 VAL A O 1
ATOM 793 N N . ILE A 1 100 ? 7.227 3.403 -28.285 1.00 94.19 100 ILE A N 1
ATOM 794 C CA . ILE A 1 100 ? 7.686 3.655 -26.908 1.00 94.19 100 ILE A CA 1
ATOM 795 C C . ILE A 1 100 ? 9.004 4.439 -26.868 1.00 94.19 100 ILE A C 1
ATOM 797 O O . ILE A 1 100 ? 9.485 4.822 -25.802 1.00 94.19 100 ILE A O 1
ATOM 801 N N . GLY A 1 101 ? 9.625 4.647 -28.028 1.00 94.75 101 GLY A N 1
ATOM 802 C CA . GLY A 1 101 ? 10.933 5.268 -28.141 1.00 94.75 101 GLY A CA 1
ATOM 803 C C . GLY A 1 101 ? 11.545 5.096 -29.524 1.00 94.75 101 GLY A C 1
ATOM 804 O O . GLY A 1 101 ? 10.886 4.643 -30.458 1.00 94.75 101 GLY A O 1
ATOM 805 N N . VAL A 1 102 ? 12.819 5.451 -29.655 1.00 96.31 102 VAL A N 1
ATOM 806 C CA . VAL A 1 102 ? 13.560 5.438 -30.921 1.00 96.31 102 VAL A CA 1
ATOM 807 C C . VAL A 1 102 ? 14.994 4.981 -30.676 1.00 96.31 102 VAL A C 1
ATOM 809 O O . VAL A 1 102 ? 15.663 5.461 -29.761 1.00 96.31 102 VAL A O 1
ATOM 812 N N . LEU A 1 103 ? 15.480 4.072 -31.518 1.00 95.19 103 LEU A N 1
ATOM 813 C CA . LEU A 1 103 ? 16.894 3.721 -31.609 1.00 95.19 103 LEU A CA 1
ATOM 814 C C . LEU A 1 103 ? 17.527 4.538 -32.736 1.00 95.19 103 LEU A C 1
ATOM 816 O O . LEU A 1 103 ? 17.055 4.520 -33.871 1.00 95.19 103 LEU A O 1
ATOM 820 N N . GLN A 1 104 ? 18.601 5.246 -32.415 1.00 94.50 104 GLN A N 1
ATOM 821 C CA . GLN A 1 104 ? 19.352 6.073 -33.346 1.00 94.50 104 GLN A CA 1
ATOM 822 C C . GLN A 1 104 ? 20.785 5.558 -33.464 1.00 94.50 104 GLN A C 1
ATOM 824 O O . GLN A 1 104 ? 21.480 5.400 -32.462 1.00 94.50 104 GLN A O 1
ATOM 829 N N . LEU A 1 105 ? 21.236 5.348 -34.697 1.00 94.31 105 LEU A N 1
ATOM 830 C CA . LEU A 1 105 ? 22.601 4.970 -35.052 1.00 94.31 105 LEU A CA 1
ATOM 831 C C . LEU A 1 105 ? 23.211 6.097 -35.888 1.00 94.31 105 LEU A C 1
ATOM 833 O O . LEU A 1 105 ? 22.555 6.607 -36.795 1.00 94.31 105 LEU A O 1
ATOM 837 N N . LEU A 1 106 ? 24.439 6.503 -35.572 1.00 93.12 106 LEU A N 1
ATOM 838 C CA . LEU A 1 106 ? 25.083 7.693 -36.126 1.00 93.12 106 LEU A CA 1
ATOM 839 C C . LEU A 1 106 ? 26.442 7.353 -36.736 1.00 93.12 106 LEU A C 1
ATOM 841 O O . LEU A 1 106 ? 27.241 6.642 -36.130 1.00 93.12 106 LEU A O 1
ATOM 845 N N . ASN A 1 107 ? 26.724 7.948 -37.895 1.00 92.81 107 ASN A N 1
ATOM 846 C CA . ASN A 1 107 ? 28.007 7.900 -38.596 1.00 92.81 107 ASN A CA 1
ATOM 847 C C . ASN A 1 107 ? 28.532 6.479 -38.803 1.00 92.81 107 ASN A C 1
ATOM 849 O O . ASN A 1 107 ? 29.474 6.046 -38.141 1.00 92.81 107 ASN A O 1
ATOM 853 N N . LYS A 1 108 ? 27.935 5.770 -39.761 1.00 91.94 108 LYS A N 1
ATOM 854 C CA . LYS A 1 108 ? 28.463 4.489 -40.234 1.00 91.94 108 LYS A CA 1
ATOM 855 C C . LYS A 1 108 ? 29.899 4.649 -40.767 1.00 91.94 108 LYS A C 1
ATOM 857 O O . LYS A 1 108 ? 30.205 5.615 -41.466 1.00 91.94 108 LYS A O 1
ATOM 862 N N . LEU A 1 109 ? 30.778 3.732 -40.370 1.00 88.44 109 LEU A N 1
ATOM 863 C CA . LEU A 1 109 ? 32.223 3.733 -40.621 1.00 88.44 109 LEU A CA 1
ATOM 864 C C . LEU A 1 109 ? 32.606 2.862 -41.824 1.00 88.44 109 LEU A C 1
ATOM 866 O O . LEU A 1 109 ? 33.582 3.159 -42.507 1.00 88.44 109 LEU A O 1
ATOM 870 N N . ASP A 1 110 ? 31.835 1.811 -42.102 1.00 88.00 110 ASP A N 1
ATOM 871 C CA . ASP A 1 110 ? 32.058 0.848 -43.188 1.00 88.00 110 ASP A CA 1
ATOM 872 C C . ASP A 1 110 ? 31.218 1.148 -44.445 1.00 88.00 110 ASP A C 1
ATOM 874 O O . ASP A 1 110 ? 30.919 0.258 -45.241 1.00 88.00 110 ASP A O 1
ATOM 878 N N . GLY A 1 111 ? 30.846 2.416 -44.643 1.00 86.69 111 GLY A N 1
ATOM 879 C CA . GLY A 1 111 ? 30.118 2.896 -45.816 1.00 86.69 111 GLY A CA 1
ATOM 880 C C . GLY A 1 111 ? 28.881 3.710 -45.452 1.00 86.69 111 GLY A C 1
ATOM 881 O O . GLY A 1 111 ? 28.821 4.365 -44.415 1.00 86.69 111 GLY A O 1
ATOM 882 N N . GLU A 1 112 ? 27.890 3.677 -46.336 1.00 91.38 112 GLU A N 1
ATOM 883 C CA . GLU A 1 112 ? 26.616 4.376 -46.177 1.00 91.38 112 GLU A CA 1
ATOM 884 C C . GLU A 1 112 ? 25.532 3.457 -45.595 1.00 91.38 112 GLU A C 1
ATOM 886 O O . GLU A 1 112 ? 25.606 2.231 -45.737 1.00 91.38 112 GLU A O 1
ATOM 891 N N . PHE A 1 113 ? 24.543 4.042 -44.909 1.00 92.44 113 PHE A N 1
ATOM 892 C CA . PHE A 1 113 ? 23.357 3.303 -44.477 1.00 92.44 113 PHE A CA 1
ATOM 893 C C . PHE A 1 113 ? 22.522 2.913 -45.700 1.00 92.44 113 PHE A C 1
ATOM 895 O O . PHE A 1 113 ? 22.260 3.757 -46.563 1.00 92.44 113 PHE A O 1
ATOM 902 N N . ASP A 1 114 ? 22.108 1.647 -45.749 1.00 93.00 114 ASP A N 1
ATOM 903 C CA . ASP A 1 114 ? 21.262 1.076 -46.798 1.00 93.00 114 ASP A CA 1
ATOM 904 C C . ASP A 1 114 ? 20.010 0.373 -46.227 1.00 93.00 114 ASP A C 1
ATOM 906 O O . ASP A 1 114 ? 19.793 0.312 -45.014 1.00 93.00 114 ASP A O 1
ATOM 910 N N . GLU A 1 115 ? 19.159 -0.169 -47.100 1.00 91.81 115 GLU A N 1
ATOM 911 C CA . GLU A 1 115 ? 17.931 -0.870 -46.690 1.00 91.81 115 GLU A CA 1
ATOM 912 C C . GLU A 1 115 ? 18.205 -2.135 -45.855 1.00 91.81 115 GLU A C 1
ATOM 914 O O . GLU A 1 115 ? 17.431 -2.472 -44.960 1.00 91.81 115 GLU A O 1
ATOM 919 N N . ARG A 1 116 ? 19.343 -2.810 -46.064 1.00 91.12 116 ARG A N 1
ATOM 920 C CA . ARG A 1 116 ? 19.719 -3.993 -45.268 1.00 91.12 116 ARG A CA 1
ATOM 921 C C . ARG A 1 116 ? 20.092 -3.603 -43.845 1.00 91.12 116 ARG A C 1
ATOM 923 O O . ARG A 1 116 ? 19.947 -4.401 -42.916 1.00 91.12 116 ARG A O 1
ATOM 930 N N . ASP A 1 117 ? 20.621 -2.400 -43.658 1.00 92.12 117 ASP A N 1
ATOM 931 C CA . ASP A 1 117 ? 20.828 -1.839 -42.329 1.00 92.12 117 ASP A CA 1
ATOM 932 C C . ASP A 1 117 ? 19.492 -1.501 -41.671 1.00 92.12 117 ASP A C 1
ATOM 934 O O . ASP A 1 117 ? 19.296 -1.823 -40.502 1.00 92.12 117 ASP A O 1
ATOM 938 N N . VAL A 1 118 ? 18.536 -0.936 -42.413 1.00 93.50 118 VAL A N 1
ATOM 939 C CA . VAL A 1 118 ? 17.181 -0.674 -41.901 1.00 93.50 118 VAL A CA 1
ATOM 940 C C . VAL A 1 118 ? 16.520 -1.954 -41.378 1.00 93.50 118 VAL A C 1
ATOM 942 O O . VAL A 1 118 ? 16.007 -1.959 -40.257 1.00 93.50 118 VAL A O 1
ATOM 945 N N . GLU A 1 119 ? 16.567 -3.054 -42.131 1.00 92.56 119 GLU A N 1
ATOM 946 C CA . GLU A 1 119 ? 16.003 -4.345 -41.707 1.00 92.56 119 GLU A CA 1
ATOM 947 C C . GLU A 1 119 ? 16.667 -4.877 -40.425 1.00 92.56 119 GLU A C 1
ATOM 949 O O . GLU A 1 119 ? 15.993 -5.307 -39.476 1.00 92.56 119 GLU A O 1
ATOM 954 N N . ARG A 1 120 ? 18.003 -4.799 -40.358 1.00 91.81 120 ARG A N 1
ATOM 955 C CA . ARG A 1 120 ? 18.777 -5.222 -39.183 1.00 91.81 120 ARG A CA 1
ATOM 956 C C . ARG A 1 120 ? 18.475 -4.356 -37.963 1.00 91.81 120 ARG A C 1
ATOM 958 O O . ARG A 1 120 ? 18.226 -4.889 -36.881 1.00 91.81 120 ARG A O 1
ATOM 965 N N . ALA A 1 121 ? 18.453 -3.037 -38.130 1.00 91.94 121 ALA A N 1
ATOM 966 C CA . ALA A 1 121 ? 18.154 -2.094 -37.060 1.00 91.94 121 ALA A CA 1
ATOM 967 C C . ALA A 1 121 ? 16.722 -2.265 -36.551 1.00 91.94 121 ALA A C 1
ATOM 969 O O . ALA A 1 121 ? 16.520 -2.291 -35.343 1.00 91.94 121 ALA A O 1
ATOM 970 N N . THR A 1 122 ? 15.746 -2.466 -37.440 1.00 93.12 122 THR A N 1
ATOM 971 C CA . THR A 1 122 ? 14.343 -2.725 -37.077 1.00 93.12 122 THR A CA 1
ATOM 972 C C . THR A 1 122 ? 14.201 -4.014 -36.262 1.00 93.12 122 THR A C 1
ATOM 974 O O . THR A 1 122 ? 13.482 -4.049 -35.260 1.00 93.12 122 THR A O 1
ATOM 977 N N . SER A 1 123 ? 14.945 -5.064 -36.617 1.00 91.69 123 SER A N 1
ATOM 978 C CA . SER A 1 123 ? 14.941 -6.329 -35.867 1.00 91.69 123 SER A CA 1
ATOM 979 C C . SER A 1 123 ? 15.505 -6.154 -34.452 1.00 91.69 123 SER A C 1
ATOM 981 O O . SER A 1 123 ? 14.916 -6.611 -33.470 1.00 91.69 123 SER A O 1
ATOM 983 N N . ILE A 1 124 ? 16.619 -5.427 -34.329 1.00 90.56 124 ILE A N 1
ATOM 984 C CA . ILE A 1 124 ? 17.237 -5.086 -33.041 1.00 90.56 124 ILE A CA 1
ATOM 985 C C . ILE A 1 124 ? 16.302 -4.203 -32.214 1.00 90.56 124 ILE A C 1
ATOM 987 O O . ILE A 1 124 ? 16.070 -4.487 -31.041 1.00 90.56 124 ILE A O 1
ATOM 991 N N . ALA A 1 125 ? 15.736 -3.163 -32.823 1.00 92.25 125 ALA A N 1
ATOM 992 C CA . ALA A 1 125 ? 14.787 -2.248 -32.203 1.00 92.25 125 ALA A CA 1
ATOM 993 C C . ALA A 1 125 ? 13.571 -2.984 -31.641 1.00 92.25 125 ALA A C 1
ATOM 995 O O . ALA A 1 125 ? 13.175 -2.717 -30.511 1.00 92.25 125 ALA A O 1
ATOM 996 N N . SER A 1 126 ? 13.042 -3.972 -32.365 1.00 91.12 126 SER A N 1
ATOM 997 C CA . SER A 1 126 ? 11.942 -4.818 -31.888 1.00 91.12 126 SER A CA 1
ATOM 998 C C . SER A 1 126 ? 12.322 -5.586 -30.616 1.00 91.12 126 SER A C 1
ATOM 1000 O O . SER A 1 126 ? 11.583 -5.580 -29.630 1.00 91.12 126 SER A O 1
ATOM 1002 N N . ALA A 1 127 ? 13.509 -6.203 -30.591 1.00 89.75 127 ALA A N 1
ATOM 1003 C CA . ALA A 1 127 ? 13.994 -6.920 -29.412 1.00 89.75 127 ALA A CA 1
ATOM 1004 C C . ALA A 1 127 ? 14.267 -5.979 -28.224 1.00 89.75 127 ALA A C 1
ATOM 1006 O O . ALA A 1 127 ? 13.939 -6.301 -27.078 1.00 89.75 127 ALA A O 1
ATOM 1007 N N . VAL A 1 128 ? 14.843 -4.803 -28.492 1.00 90.69 128 VAL A N 1
ATOM 1008 C CA . VAL A 1 128 ? 15.092 -3.764 -27.485 1.00 90.69 128 VAL A CA 1
ATOM 1009 C C . VAL A 1 128 ? 13.775 -3.236 -26.923 1.00 90.69 128 VAL A C 1
ATOM 1011 O O . VAL A 1 128 ? 13.661 -3.104 -25.707 1.00 90.69 128 VAL A O 1
ATOM 1014 N N . ALA A 1 129 ? 12.768 -3.004 -27.767 1.00 91.94 129 ALA A N 1
ATOM 1015 C CA . ALA A 1 129 ? 11.461 -2.516 -27.345 1.00 91.94 129 ALA A CA 1
ATOM 1016 C C . ALA A 1 129 ? 10.807 -3.467 -26.334 1.00 91.94 129 ALA A C 1
ATOM 1018 O O . ALA A 1 129 ? 10.403 -3.037 -25.256 1.00 91.94 129 ALA A O 1
ATOM 1019 N N . ILE A 1 130 ? 10.796 -4.774 -26.625 1.00 90.62 130 ILE A N 1
ATOM 1020 C CA . ILE A 1 130 ? 10.276 -5.800 -25.708 1.00 90.62 130 ILE A CA 1
ATOM 1021 C C . ILE A 1 130 ? 11.040 -5.787 -24.379 1.00 90.62 130 ILE A C 1
ATOM 1023 O O . ILE A 1 130 ? 10.428 -5.794 -23.311 1.00 90.62 130 ILE A O 1
ATOM 1027 N N . ALA A 1 131 ? 12.375 -5.764 -24.428 1.00 89.44 131 ALA A N 1
ATOM 1028 C CA . ALA A 1 131 ? 13.204 -5.796 -23.227 1.00 89.44 131 ALA A CA 1
ATOM 1029 C C . ALA A 1 131 ? 12.986 -4.561 -22.338 1.00 89.44 131 ALA A C 1
ATOM 1031 O O . ALA A 1 131 ? 12.816 -4.700 -21.125 1.00 89.44 131 ALA A O 1
ATOM 1032 N N . VAL A 1 132 ? 12.944 -3.368 -22.938 1.00 88.81 132 VAL A N 1
ATOM 1033 C CA . VAL A 1 132 ? 12.693 -2.113 -22.221 1.00 88.81 132 VAL A CA 1
ATOM 1034 C C . VAL A 1 132 ? 11.288 -2.103 -21.627 1.00 88.81 132 VAL A C 1
ATOM 1036 O O . VAL A 1 132 ? 11.144 -1.837 -20.435 1.00 88.81 132 VAL A O 1
ATOM 1039 N N . SER A 1 133 ? 10.257 -2.451 -22.405 1.00 89.69 133 SER A N 1
ATOM 1040 C CA . SER A 1 133 ? 8.880 -2.509 -21.902 1.00 89.69 133 SER A CA 1
ATOM 1041 C C . SER A 1 133 ? 8.731 -3.483 -20.739 1.00 89.69 133 SER A C 1
ATOM 1043 O O . SER A 1 133 ? 8.133 -3.129 -19.726 1.00 89.69 133 SER A O 1
ATOM 1045 N N . ASN A 1 134 ? 9.309 -4.682 -20.838 1.00 89.88 134 ASN A N 1
ATOM 1046 C CA . ASN A 1 134 ? 9.255 -5.663 -19.756 1.00 89.88 134 ASN A CA 1
ATOM 1047 C C . ASN A 1 134 ? 9.967 -5.162 -18.494 1.00 89.88 134 ASN A C 1
ATOM 1049 O O . ASN A 1 134 ? 9.441 -5.330 -17.396 1.00 89.88 134 ASN A O 1
ATOM 1053 N N . SER A 1 135 ? 11.128 -4.518 -18.640 1.00 88.56 135 SER A N 1
ATOM 1054 C CA . SER A 1 135 ? 11.862 -3.939 -17.510 1.00 88.56 135 SER A CA 1
ATOM 1055 C C . SER A 1 135 ? 11.056 -2.841 -16.813 1.00 88.56 135 SER A C 1
ATOM 1057 O O . SER A 1 135 ? 10.955 -2.842 -15.589 1.00 88.56 135 SER A O 1
ATOM 1059 N N . LEU A 1 136 ? 10.452 -1.927 -17.579 1.00 85.00 136 LEU A N 1
ATOM 1060 C CA . LEU A 1 136 ? 9.630 -0.845 -17.032 1.00 85.00 136 LEU A CA 1
ATOM 1061 C C . LEU A 1 136 ? 8.381 -1.386 -16.327 1.00 85.00 136 LEU A C 1
ATOM 1063 O O . LEU A 1 136 ? 8.072 -0.961 -15.216 1.00 85.00 136 LEU A O 1
ATOM 1067 N N . LEU A 1 137 ? 7.691 -2.357 -16.933 1.00 87.38 137 LEU A N 1
ATOM 1068 C CA . LEU A 1 137 ? 6.530 -3.011 -16.322 1.00 87.38 137 LEU A CA 1
ATOM 1069 C C . LEU A 1 137 ? 6.902 -3.732 -15.023 1.00 87.38 137 LEU A C 1
ATOM 1071 O O . LEU A 1 137 ? 6.178 -3.626 -14.034 1.00 87.38 137 LEU A O 1
ATOM 1075 N N . PHE A 1 138 ? 8.038 -4.431 -15.003 1.00 89.38 138 PHE A N 1
ATOM 1076 C CA . PHE A 1 138 ? 8.535 -5.099 -13.803 1.00 89.38 138 PHE A CA 1
ATOM 1077 C C . PHE A 1 138 ? 8.856 -4.095 -12.687 1.00 89.38 138 PHE A C 1
ATOM 1079 O O . PHE A 1 138 ? 8.399 -4.269 -11.560 1.00 89.38 138 PHE A O 1
ATOM 1086 N N . GLN A 1 139 ? 9.557 -3.002 -13.004 1.00 86.62 139 GLN A N 1
ATOM 1087 C CA . GLN A 1 139 ? 9.856 -1.938 -12.039 1.00 86.62 139 GLN A CA 1
ATOM 1088 C C . GLN A 1 139 ? 8.589 -1.267 -11.492 1.00 86.62 139 GLN A C 1
ATOM 1090 O O . GLN A 1 139 ? 8.501 -0.987 -10.297 1.00 86.62 139 GLN A O 1
ATOM 1095 N N . GLN A 1 140 ? 7.587 -1.027 -12.342 1.00 87.50 140 GLN A N 1
ATOM 1096 C CA . GLN A 1 140 ? 6.296 -0.490 -11.907 1.00 87.50 140 GLN A CA 1
ATOM 1097 C C . GLN A 1 140 ? 5.565 -1.456 -10.971 1.00 87.50 140 GLN A C 1
ATOM 1099 O O . GLN A 1 140 ? 5.027 -1.024 -9.950 1.00 87.50 140 GLN A O 1
ATOM 1104 N N . ALA A 1 141 ? 5.557 -2.753 -11.289 1.00 86.62 141 ALA A N 1
ATOM 1105 C CA . ALA A 1 141 ? 4.962 -3.775 -10.435 1.00 86.62 141 ALA A CA 1
ATOM 1106 C C . ALA A 1 141 ? 5.659 -3.840 -9.065 1.00 86.62 141 ALA A C 1
ATOM 1108 O O . ALA A 1 141 ? 4.984 -3.810 -8.037 1.00 86.62 141 ALA A O 1
ATOM 1109 N N . GLU A 1 142 ? 6.994 -3.834 -9.043 1.00 87.81 142 GLU A N 1
ATOM 1110 C CA . GLU A 1 142 ? 7.789 -3.843 -7.811 1.00 87.81 142 GLU A CA 1
ATOM 1111 C C . GLU A 1 142 ? 7.555 -2.577 -6.969 1.00 87.81 142 GLU A C 1
ATOM 1113 O O . GLU A 1 142 ? 7.349 -2.652 -5.758 1.00 87.81 142 GLU A O 1
ATOM 1118 N N . SER A 1 143 ? 7.538 -1.398 -7.600 1.00 85.88 143 SER A N 1
ATOM 1119 C CA . SER A 1 143 ? 7.269 -0.130 -6.914 1.00 85.88 143 SER A CA 1
ATOM 1120 C C . SER A 1 143 ? 5.874 -0.117 -6.291 1.00 85.88 143 SER A C 1
ATOM 1122 O O . SER A 1 143 ? 5.712 0.250 -5.125 1.00 85.88 143 SER A O 1
ATOM 1124 N N . ARG A 1 144 ? 4.867 -0.589 -7.034 1.00 86.12 144 ARG A N 1
ATOM 1125 C CA . ARG A 1 144 ? 3.492 -0.684 -6.542 1.00 86.12 144 ARG A CA 1
ATOM 1126 C C . ARG A 1 144 ? 3.364 -1.681 -5.394 1.00 86.12 144 ARG A C 1
ATOM 1128 O O . ARG A 1 144 ? 2.647 -1.402 -4.437 1.00 86.12 144 ARG A O 1
ATOM 1135 N N . GLN A 1 145 ? 4.077 -2.803 -5.452 1.00 84.44 145 GLN A N 1
ATOM 1136 C CA . GLN A 1 145 ? 4.138 -3.755 -4.346 1.00 84.44 145 GLN A CA 1
ATOM 1137 C C . GLN A 1 145 ? 4.733 -3.108 -3.088 1.00 84.44 145 GLN A C 1
ATOM 1139 O O . GLN A 1 145 ? 4.091 -3.134 -2.041 1.00 84.44 145 GLN A O 1
ATOM 1144 N N . LYS A 1 146 ? 5.889 -2.440 -3.199 1.00 82.62 146 LYS A N 1
ATOM 1145 C CA . LYS A 1 146 ? 6.522 -1.732 -2.070 1.00 82.62 146 LYS A CA 1
ATOM 1146 C C . LYS A 1 146 ? 5.612 -0.658 -1.468 1.00 82.62 146 LYS A C 1
ATOM 1148 O O . LYS A 1 146 ? 5.586 -0.487 -0.254 1.00 82.62 146 LYS A O 1
ATOM 1153 N N . GLN A 1 147 ? 4.841 0.054 -2.292 1.00 83.88 147 GLN A N 1
ATOM 1154 C CA . GLN A 1 147 ? 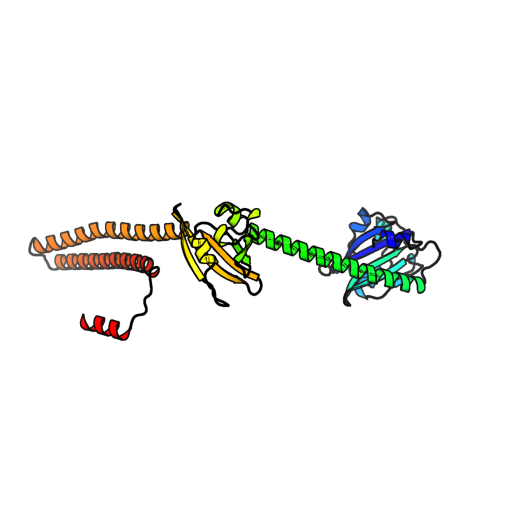3.857 1.034 -1.814 1.00 83.88 147 GLN A CA 1
ATOM 1155 C C . GLN A 1 147 ? 2.720 0.387 -1.014 1.00 83.88 147 GLN A C 1
ATOM 1157 O O . GLN A 1 147 ? 2.318 0.916 0.025 1.00 83.88 147 GLN A O 1
ATOM 1162 N N . LEU A 1 148 ? 2.195 -0.749 -1.482 1.00 82.50 148 LEU A N 1
ATOM 1163 C CA . LEU A 1 148 ? 1.157 -1.493 -0.767 1.00 82.50 148 LEU A CA 1
ATOM 1164 C C . LEU A 1 148 ? 1.687 -2.040 0.561 1.00 82.50 148 LEU A C 1
ATOM 1166 O O . LEU A 1 148 ? 1.030 -1.875 1.587 1.00 82.50 148 LEU A O 1
ATOM 1170 N N . GLU A 1 149 ? 2.889 -2.615 0.556 1.00 80.00 149 GLU A N 1
ATOM 1171 C CA . GLU A 1 149 ? 3.571 -3.084 1.765 1.00 80.00 149 GLU A CA 1
ATOM 1172 C C . GLU A 1 149 ? 3.763 -1.935 2.758 1.00 80.00 149 GLU A C 1
ATOM 1174 O O . GLU A 1 149 ? 3.314 -2.039 3.894 1.00 80.00 149 GLU A O 1
ATOM 1179 N N . ALA A 1 150 ? 4.304 -0.793 2.323 1.00 80.12 150 ALA A N 1
ATOM 1180 C CA . ALA A 1 150 ? 4.464 0.383 3.177 1.00 80.12 150 ALA A CA 1
ATOM 1181 C C . ALA A 1 150 ? 3.125 0.875 3.754 1.00 80.12 150 ALA A C 1
ATOM 1183 O O . ALA A 1 150 ? 3.047 1.237 4.926 1.00 80.12 150 ALA A O 1
ATOM 1184 N N . THR A 1 151 ? 2.050 0.855 2.963 1.00 81.50 151 THR A N 1
ATOM 1185 C CA . THR A 1 151 ? 0.712 1.261 3.425 1.00 81.50 151 THR A CA 1
ATOM 1186 C C . THR A 1 151 ? 0.181 0.326 4.514 1.00 81.50 151 THR A C 1
ATOM 1188 O O . THR A 1 151 ? -0.394 0.789 5.499 1.00 81.50 151 THR A O 1
ATOM 1191 N N . LEU A 1 152 ? 0.377 -0.986 4.360 1.00 80.12 152 LEU A N 1
ATOM 1192 C CA . LEU A 1 152 ? -0.014 -1.976 5.365 1.00 80.12 152 LEU A CA 1
ATOM 1193 C C . LEU A 1 152 ? 0.855 -1.877 6.626 1.00 80.12 152 LEU A C 1
ATOM 1195 O O . LEU A 1 152 ? 0.332 -1.967 7.738 1.00 80.12 152 LEU A O 1
ATOM 1199 N N . GLU A 1 153 ? 2.157 -1.655 6.454 1.00 77.31 153 GLU A N 1
ATOM 1200 C CA . GLU A 1 153 ? 3.144 -1.533 7.530 1.00 77.31 153 GLU A CA 1
ATOM 1201 C C . GLU A 1 153 ? 2.957 -0.252 8.363 1.00 77.31 153 GLU A C 1
ATOM 1203 O O . GLU A 1 153 ? 3.132 -0.278 9.581 1.00 77.31 153 GLU A O 1
ATOM 1208 N N . HIS A 1 154 ? 2.540 0.858 7.743 1.00 67.19 154 HIS A N 1
ATOM 1209 C CA . HIS A 1 154 ? 2.279 2.133 8.426 1.00 67.19 154 HIS A CA 1
ATOM 1210 C C . HIS A 1 154 ? 0.828 2.326 8.877 1.00 67.19 154 HIS A C 1
ATOM 1212 O O . HIS A 1 154 ? 0.515 3.345 9.498 1.00 67.19 154 HIS A O 1
ATOM 1218 N N . ASN A 1 155 ? -0.068 1.375 8.599 1.00 74.62 155 ASN A N 1
ATOM 1219 C CA . ASN A 1 155 ? -1.409 1.428 9.164 1.00 74.62 155 ASN A CA 1
ATOM 1220 C C . ASN A 1 155 ? -1.321 1.419 10.700 1.00 74.62 155 ASN A C 1
ATOM 1222 O O . ASN A 1 155 ? -0.562 0.641 11.270 1.00 74.62 155 ASN A O 1
ATOM 1226 N N . GLY A 1 156 ? -2.084 2.285 11.374 1.00 82.06 156 GLY A N 1
ATOM 1227 C CA . GLY A 1 156 ? -2.062 2.393 12.839 1.00 82.06 156 GLY A CA 1
ATOM 1228 C C . GLY A 1 156 ? -2.652 1.184 13.575 1.00 82.06 156 GLY A C 1
ATOM 1229 O O . GLY A 1 156 ? -2.449 1.055 14.778 1.00 82.06 156 GLY A O 1
ATOM 1230 N N . ASN A 1 157 ? -3.342 0.290 12.862 1.00 90.94 157 ASN A N 1
ATOM 1231 C CA . ASN A 1 157 ? -4.009 -0.877 13.425 1.00 90.94 157 ASN A CA 1
ATOM 1232 C C . ASN A 1 157 ? -3.206 -2.159 13.158 1.00 90.94 157 ASN A C 1
ATOM 1234 O O . ASN A 1 157 ? -2.681 -2.331 12.053 1.00 90.94 157 ASN A O 1
ATOM 1238 N N . PRO A 1 158 ? -3.142 -3.101 14.115 1.00 93.06 158 PRO A N 1
ATOM 1239 C CA . PRO A 1 158 ? -2.724 -4.470 13.841 1.00 93.06 158 PRO A CA 1
ATOM 1240 C C . PRO A 1 158 ? -3.563 -5.117 12.735 1.00 93.06 158 PRO A C 1
ATOM 1242 O O . PRO A 1 158 ? -4.795 -5.139 12.804 1.00 93.06 158 PRO A O 1
ATOM 1245 N N . ILE A 1 159 ? -2.881 -5.659 11.725 1.00 93.62 159 ILE A N 1
ATOM 1246 C CA . ILE A 1 159 ? -3.476 -6.409 10.617 1.00 93.62 159 ILE A CA 1
ATOM 1247 C C . ILE A 1 159 ? -2.816 -7.783 10.552 1.00 93.62 159 ILE A C 1
ATOM 1249 O O . ILE A 1 159 ? -1.589 -7.894 10.473 1.00 93.62 159 ILE A O 1
ATOM 1253 N N . ILE A 1 160 ? -3.651 -8.819 10.548 1.00 93.69 160 ILE A N 1
ATOM 1254 C CA . ILE A 1 160 ? -3.248 -10.216 10.411 1.00 93.69 160 ILE A CA 1
ATOM 1255 C C . ILE A 1 160 ? -4.029 -10.820 9.252 1.00 93.69 160 ILE A C 1
ATOM 1257 O O . ILE A 1 160 ? -5.255 -10.740 9.220 1.00 93.69 160 ILE A O 1
ATOM 1261 N N . ILE A 1 161 ? -3.332 -11.453 8.314 1.00 93.69 161 ILE A N 1
ATOM 1262 C CA . ILE A 1 161 ? -3.955 -12.233 7.241 1.00 93.69 161 ILE A CA 1
ATOM 1263 C C . ILE A 1 161 ? -3.570 -13.689 7.447 1.00 93.69 161 ILE A C 1
ATOM 1265 O O . ILE A 1 161 ? -2.394 -13.990 7.653 1.00 93.69 161 ILE A O 1
ATOM 1269 N N . VAL A 1 162 ? -4.550 -14.584 7.377 1.00 94.81 162 VAL A N 1
ATOM 1270 C CA . VAL A 1 162 ? -4.330 -16.032 7.416 1.00 94.81 162 VAL A CA 1
ATOM 1271 C C . VAL A 1 162 ? -4.887 -16.673 6.153 1.00 94.81 162 VAL A C 1
ATOM 1273 O O . VAL A 1 162 ? -5.868 -16.186 5.588 1.00 94.81 162 VAL A O 1
ATOM 1276 N N . ASP A 1 163 ? -4.256 -17.756 5.717 1.00 94.44 163 ASP A N 1
ATOM 1277 C CA . ASP A 1 163 ? -4.678 -18.532 4.555 1.00 94.44 163 ASP A CA 1
ATOM 1278 C C . ASP A 1 163 ? -5.985 -19.321 4.834 1.00 94.44 163 ASP A C 1
ATOM 1280 O O . ASP A 1 163 ? -6.499 -19.326 5.963 1.00 94.44 163 ASP A O 1
ATOM 1284 N N . PRO A 1 164 ? -6.562 -20.015 3.832 1.00 91.56 164 PRO A N 1
ATOM 1285 C CA . PRO A 1 164 ? -7.744 -20.856 4.042 1.00 91.56 164 PRO A CA 1
ATOM 1286 C C . PRO A 1 164 ? -7.551 -21.981 5.077 1.00 91.56 164 PRO A C 1
ATOM 1288 O O . PRO A 1 164 ? -8.532 -22.435 5.661 1.00 91.56 164 PRO A O 1
ATOM 1291 N N . ASN A 1 165 ? -6.307 -22.393 5.342 1.00 92.81 165 ASN A N 1
ATOM 1292 C CA . ASN A 1 165 ? -5.937 -23.401 6.338 1.00 92.81 165 ASN A CA 1
ATOM 1293 C C . ASN A 1 165 ? -5.592 -22.792 7.707 1.00 92.81 165 ASN A C 1
ATOM 1295 O O . ASN A 1 165 ? -5.015 -23.485 8.546 1.00 92.81 165 ASN A O 1
ATOM 1299 N N . LEU A 1 166 ? -5.926 -21.516 7.941 1.00 93.38 166 LEU A N 1
ATOM 1300 C CA . LEU A 1 166 ? -5.671 -20.798 9.192 1.00 93.38 166 LEU A CA 1
ATOM 1301 C C . LEU A 1 166 ? -4.188 -20.611 9.529 1.00 93.38 166 LEU A C 1
ATOM 1303 O O . LEU A 1 166 ? -3.842 -20.412 10.694 1.00 93.38 166 LEU A O 1
ATOM 1307 N N . LYS A 1 167 ? -3.298 -20.638 8.538 1.00 95.12 167 LYS A N 1
ATOM 1308 C CA . LYS A 1 167 ? -1.882 -20.319 8.731 1.00 95.12 167 LYS A CA 1
ATOM 1309 C C . LYS A 1 167 ? -1.626 -18.842 8.509 1.00 95.12 167 LYS A C 1
ATOM 1311 O O . LYS A 1 167 ? -2.149 -18.258 7.564 1.00 95.12 167 LYS A O 1
ATOM 1316 N N . VAL A 1 168 ? -0.801 -18.237 9.357 1.00 94.81 168 VAL A N 1
ATOM 1317 C CA . VAL A 1 168 ? -0.440 -16.819 9.251 1.00 94.81 168 VAL A CA 1
ATOM 1318 C C . VAL A 1 168 ? 0.282 -16.565 7.928 1.00 94.81 168 VAL A C 1
ATOM 1320 O O . VAL A 1 168 ? 1.347 -17.122 7.686 1.00 94.81 168 VAL A O 1
ATOM 1323 N N . LEU A 1 169 ? -0.294 -15.723 7.074 1.00 93.12 169 LEU A N 1
ATOM 1324 C CA . LEU A 1 169 ? 0.272 -15.325 5.785 1.00 93.12 169 LEU A CA 1
ATOM 1325 C C . LEU A 1 169 ? 0.981 -13.971 5.883 1.00 93.12 169 LEU A C 1
ATOM 1327 O O . LEU A 1 169 ? 2.046 -13.789 5.301 1.00 93.12 169 LEU A O 1
ATOM 1331 N N . LEU A 1 170 ? 0.393 -13.024 6.620 1.00 92.19 170 LEU A N 1
ATOM 1332 C CA . LEU A 1 170 ? 0.925 -11.672 6.772 1.00 92.19 170 LEU A CA 1
ATOM 1333 C C . LEU A 1 170 ? 0.658 -11.134 8.175 1.00 92.19 170 LEU A C 1
ATOM 1335 O O . LEU A 1 170 ? -0.432 -11.296 8.722 1.00 92.19 170 LEU A O 1
ATOM 1339 N N . LEU A 1 171 ? 1.657 -10.431 8.703 1.00 92.75 171 LEU A N 1
ATOM 1340 C CA . LEU A 1 171 ? 1.591 -9.631 9.920 1.00 92.75 171 LEU A CA 1
ATOM 1341 C C . LEU A 1 171 ? 2.161 -8.257 9.590 1.00 92.75 171 LEU A C 1
ATOM 1343 O O . LEU A 1 171 ? 3.300 -8.195 9.132 1.00 92.75 171 LEU A O 1
ATOM 1347 N N . ASN A 1 172 ? 1.419 -7.176 9.824 1.00 92.38 172 ASN A N 1
ATOM 1348 C CA . ASN A 1 172 ? 2.000 -5.836 9.703 1.00 92.38 172 ASN A CA 1
ATOM 1349 C C . ASN A 1 172 ? 2.823 -5.454 10.950 1.00 92.38 172 ASN A C 1
ATOM 1351 O O . ASN A 1 172 ? 2.803 -6.153 11.967 1.00 92.38 172 ASN A O 1
ATOM 1355 N N . GLN A 1 173 ? 3.533 -4.324 10.894 1.00 90.81 173 GLN A N 1
ATOM 1356 C CA . GLN A 1 173 ? 4.358 -3.831 11.997 1.00 90.81 173 GLN A CA 1
ATOM 1357 C C . GLN A 1 173 ? 3.573 -3.714 13.296 1.00 90.81 173 GLN A C 1
ATOM 1359 O O . GLN A 1 173 ? 4.077 -4.128 14.336 1.00 90.81 173 GLN A O 1
ATOM 1364 N N . GLN A 1 174 ? 2.347 -3.191 13.244 1.00 91.81 174 GLN A N 1
ATOM 1365 C CA . GLN A 1 174 ? 1.521 -3.039 14.440 1.00 91.81 174 GLN A CA 1
ATOM 1366 C C . GLN A 1 174 ? 1.126 -4.386 15.041 1.00 91.81 174 GLN A C 1
ATOM 1368 O O . GLN A 1 174 ? 1.140 -4.523 16.258 1.00 91.81 174 GLN A O 1
ATOM 1373 N N . ALA A 1 175 ? 0.833 -5.401 14.225 1.00 92.00 175 ALA A N 1
ATOM 1374 C CA . ALA A 1 175 ? 0.599 -6.749 14.728 1.00 92.00 175 ALA A CA 1
ATOM 1375 C C . ALA A 1 175 ? 1.849 -7.304 15.419 1.00 92.00 175 ALA A C 1
ATOM 1377 O O . ALA A 1 175 ? 1.749 -7.860 16.506 1.00 92.00 175 ALA A O 1
ATOM 1378 N N . ARG A 1 176 ? 3.043 -7.085 14.862 1.00 91.44 176 ARG A N 1
ATOM 1379 C CA . ARG A 1 176 ? 4.290 -7.540 15.494 1.00 91.44 176 ARG A CA 1
ATOM 1380 C C . ARG A 1 176 ? 4.568 -6.830 16.822 1.00 91.44 176 ARG A C 1
ATOM 1382 O O . ARG A 1 176 ? 4.876 -7.476 17.817 1.00 91.44 176 ARG A O 1
ATOM 1389 N N . THR A 1 177 ? 4.426 -5.507 16.866 1.00 89.69 177 THR A N 1
ATOM 1390 C CA . THR A 1 177 ? 4.762 -4.713 18.057 1.00 89.69 177 THR A CA 1
ATOM 1391 C C . THR A 1 177 ? 3.699 -4.780 19.150 1.00 89.69 177 THR A C 1
ATOM 1393 O O . THR A 1 177 ? 4.056 -4.909 20.317 1.00 89.69 177 THR A O 1
ATOM 1396 N N . ARG A 1 178 ? 2.406 -4.698 18.804 1.00 88.75 178 ARG A N 1
ATOM 1397 C CA . ARG A 1 178 ? 1.301 -4.654 19.780 1.00 88.75 178 ARG A CA 1
ATOM 1398 C C . ARG A 1 178 ? 0.872 -6.031 20.273 1.00 88.75 178 ARG A C 1
ATOM 1400 O O . ARG A 1 178 ? 0.453 -6.135 21.416 1.00 88.75 178 ARG A O 1
ATOM 1407 N N . LEU A 1 179 ? 0.975 -7.070 19.440 1.00 87.75 179 LEU A N 1
ATOM 1408 C CA . LEU A 1 179 ? 0.640 -8.447 19.838 1.00 87.75 179 LEU A CA 1
ATOM 1409 C C . LEU A 1 179 ? 1.876 -9.277 20.212 1.00 87.75 179 LEU A C 1
ATOM 1411 O O . LEU A 1 179 ? 1.738 -10.436 20.591 1.00 87.75 179 LEU A O 1
ATOM 1415 N N . GLY A 1 180 ? 3.084 -8.719 20.073 1.00 87.56 180 GLY A N 1
ATOM 1416 C CA . GLY A 1 180 ? 4.334 -9.440 20.331 1.00 87.56 180 GLY A CA 1
ATOM 1417 C C . GLY A 1 180 ? 4.619 -10.569 19.334 1.00 87.56 180 GLY A C 1
ATOM 1418 O O . GLY A 1 180 ? 5.355 -11.498 19.662 1.00 87.56 180 GLY A O 1
ATOM 1419 N N . LEU A 1 181 ? 4.027 -10.514 18.138 1.00 90.44 181 LEU A N 1
ATOM 1420 C CA . LEU A 1 181 ? 4.223 -11.520 17.093 1.00 90.44 181 LEU A CA 1
ATOM 1421 C C . LEU A 1 181 ? 5.533 -11.274 16.334 1.00 90.44 181 LEU A C 1
ATOM 1423 O O . LEU A 1 181 ? 5.983 -10.139 16.168 1.00 90.44 181 LEU A O 1
ATOM 1427 N N . SER A 1 182 ? 6.139 -12.338 15.820 1.00 90.44 182 SER A N 1
ATOM 1428 C CA . SER A 1 182 ? 7.378 -12.283 15.047 1.00 90.44 182 SER A CA 1
ATOM 1429 C C . SER A 1 182 ? 7.145 -12.654 13.586 1.00 90.44 182 SER A C 1
ATOM 1431 O O . SER A 1 182 ? 6.245 -13.418 13.249 1.00 90.44 182 SER A O 1
ATOM 1433 N N . SER A 1 183 ? 8.029 -12.201 12.694 1.00 89.12 183 SER A N 1
ATOM 1434 C CA . SER A 1 183 ? 8.072 -12.700 11.313 1.00 89.12 183 SER A CA 1
ATOM 1435 C C . SER A 1 183 ? 8.292 -14.219 11.245 1.00 89.12 183 SER A C 1
ATOM 1437 O O . SER A 1 183 ? 7.880 -14.851 10.278 1.00 89.12 183 SER A O 1
ATOM 1439 N N . ASN A 1 184 ? 8.876 -14.822 12.289 1.00 90.56 184 ASN A N 1
ATOM 1440 C CA . ASN A 1 184 ? 9.044 -16.276 12.411 1.00 90.56 184 ASN A CA 1
ATOM 1441 C C . ASN A 1 184 ? 7.728 -17.034 12.638 1.00 90.56 184 ASN A C 1
ATOM 1443 O O . ASN A 1 184 ? 7.725 -18.265 12.647 1.00 90.56 184 ASN A O 1
ATOM 1447 N N . ASP A 1 185 ? 6.630 -16.323 12.875 1.00 92.56 185 ASP A N 1
ATOM 1448 C CA . ASP A 1 185 ? 5.316 -16.921 13.078 1.00 92.56 185 ASP A CA 1
ATOM 1449 C C . ASP A 1 185 ? 4.511 -17.055 11.784 1.00 92.56 185 ASP A C 1
ATOM 1451 O O . ASP A 1 185 ? 3.490 -17.743 11.755 1.00 92.56 185 ASP A O 1
ATOM 1455 N N . ILE A 1 186 ? 5.000 -16.463 10.693 1.00 92.62 186 ILE A N 1
ATOM 1456 C CA . ILE A 1 186 ? 4.452 -16.664 9.353 1.00 92.62 186 ILE A CA 1
ATOM 1457 C C . ILE A 1 186 ? 4.558 -18.155 8.989 1.00 92.62 186 ILE A C 1
ATOM 1459 O O . ILE A 1 186 ? 5.593 -18.795 9.169 1.00 92.62 186 ILE A O 1
ATOM 1463 N N . GLY A 1 187 ? 3.459 -18.721 8.494 1.00 92.50 187 GLY A N 1
ATOM 1464 C CA . GLY A 1 187 ? 3.306 -20.133 8.145 1.00 92.50 187 GLY A CA 1
ATOM 1465 C C . GLY A 1 187 ? 2.853 -21.041 9.294 1.00 92.50 187 GLY A C 1
ATOM 1466 O O . GLY A 1 187 ? 2.455 -22.180 9.032 1.00 92.50 187 GLY A O 1
ATOM 1467 N N . LYS A 1 188 ? 2.865 -20.565 10.546 1.00 94.38 188 LYS A N 1
ATOM 1468 C CA . LYS A 1 188 ? 2.321 -21.304 11.698 1.00 94.38 188 LYS A CA 1
ATOM 1469 C C . LYS A 1 188 ? 0.806 -21.152 11.785 1.00 94.38 188 LYS A C 1
ATOM 1471 O O . LYS A 1 188 ? 0.228 -20.228 11.209 1.00 94.38 188 LYS A O 1
ATOM 1476 N N . VAL A 1 189 ? 0.160 -22.060 12.513 1.00 94.25 189 VAL A N 1
ATOM 1477 C CA . VAL A 1 189 ? -1.287 -22.014 12.744 1.00 94.25 189 VAL A CA 1
ATOM 1478 C C . VAL A 1 189 ? -1.619 -20.804 13.616 1.00 94.25 189 VAL A C 1
ATOM 1480 O O . VAL A 1 189 ? -1.049 -20.622 14.689 1.00 94.25 189 VAL A O 1
ATOM 1483 N N . ALA A 1 190 ? -2.559 -19.977 13.163 1.00 92.00 190 ALA A N 1
ATOM 1484 C CA . ALA A 1 190 ? -2.922 -18.717 13.803 1.00 92.00 190 ALA A CA 1
ATOM 1485 C C . ALA A 1 190 ? -3.317 -18.888 15.278 1.00 92.00 190 ALA A C 1
ATOM 1487 O O . ALA A 1 190 ? -2.905 -18.089 16.114 1.00 92.00 190 ALA A O 1
ATOM 1488 N N . ALA A 1 191 ? -4.041 -19.963 15.604 1.00 91.44 191 ALA A N 1
ATOM 1489 C CA . ALA A 1 191 ? -4.465 -20.263 16.971 1.00 91.44 191 ALA A CA 1
ATOM 1490 C C . ALA A 1 191 ? -3.314 -20.584 17.941 1.00 91.44 191 ALA A C 1
ATOM 1492 O O . ALA A 1 191 ? -3.474 -20.432 19.146 1.00 91.44 191 ALA A O 1
ATOM 1493 N N . GLU A 1 192 ? -2.158 -21.022 17.437 1.00 90.31 192 GLU A N 1
ATOM 1494 C CA . GLU A 1 192 ? -1.001 -21.366 18.276 1.00 90.31 192 GLU A CA 1
ATOM 1495 C C . GLU A 1 192 ? -0.158 -20.139 18.633 1.00 90.31 192 GLU A C 1
ATOM 1497 O O . GLU A 1 192 ? 0.529 -20.123 19.655 1.00 90.31 192 GLU A O 1
ATOM 1502 N N . VAL A 1 193 ? -0.187 -19.117 17.775 1.00 91.38 193 VAL A N 1
ATOM 1503 C CA . VAL A 1 193 ? 0.691 -17.951 17.895 1.00 91.38 193 VAL A CA 1
ATOM 1504 C C . VAL A 1 193 ? -0.047 -16.738 18.456 1.00 91.38 193 VAL A C 1
ATOM 1506 O O . VAL A 1 193 ? 0.504 -16.002 19.274 1.00 91.38 193 VAL A O 1
ATOM 1509 N N . ILE A 1 194 ? -1.286 -16.507 18.022 1.00 89.81 194 ILE A N 1
ATOM 1510 C CA . ILE A 1 194 ? -2.030 -15.301 18.384 1.00 89.81 194 ILE A CA 1
ATOM 1511 C C . ILE A 1 194 ? -2.498 -15.405 19.834 1.00 89.81 194 ILE A C 1
ATOM 1513 O O . ILE A 1 194 ? -3.177 -16.353 20.223 1.00 89.81 194 ILE A O 1
ATOM 1517 N N . LYS A 1 195 ? -2.161 -14.384 20.621 1.00 85.06 195 LYS A N 1
ATOM 1518 C CA . LYS A 1 195 ? -2.645 -14.190 21.987 1.00 85.06 195 LYS A CA 1
ATOM 1519 C C . LYS A 1 195 ? -3.316 -12.818 22.102 1.00 85.06 195 LYS A C 1
ATOM 1521 O O . LYS A 1 195 ? -2.874 -11.892 21.420 1.00 85.06 195 LYS A O 1
ATOM 1526 N N . PRO A 1 196 ? -4.329 -12.659 22.969 1.00 85.12 196 PRO A N 1
ATOM 1527 C CA . PRO A 1 196 ? -4.968 -13.679 23.820 1.00 85.12 196 PRO A CA 1
ATOM 1528 C C . PRO A 1 196 ? -5.780 -14.740 23.055 1.00 85.12 196 PRO A C 1
ATOM 1530 O O . PRO A 1 196 ? -6.097 -14.561 21.880 1.00 85.12 196 PRO A O 1
ATOM 1533 N N . THR A 1 197 ? -6.146 -15.833 23.740 1.00 86.12 197 THR A N 1
ATOM 1534 C CA . THR A 1 197 ? -6.936 -16.955 23.185 1.00 86.12 197 THR A CA 1
ATOM 1535 C C . THR A 1 197 ? -8.239 -16.486 22.540 1.00 86.12 197 THR A C 1
ATOM 1537 O O . THR A 1 197 ? -8.638 -17.002 21.508 1.00 86.12 197 THR A O 1
ATOM 1540 N N . GLU A 1 198 ? -8.858 -15.433 23.069 1.00 88.44 198 GLU A N 1
ATOM 1541 C CA . GLU A 1 198 ? -10.081 -14.858 22.504 1.00 88.44 198 GLU A CA 1
ATOM 1542 C C . GLU A 1 198 ? -9.899 -14.340 21.070 1.00 88.44 198 GLU A C 1
ATOM 1544 O O . GLU A 1 198 ? -10.821 -14.436 20.260 1.00 88.44 198 GLU A O 1
ATOM 1549 N N . LEU A 1 199 ? -8.713 -13.816 20.730 1.00 89.75 199 LEU A N 1
ATOM 1550 C CA . LEU A 1 199 ? -8.382 -13.405 19.361 1.00 89.75 199 LEU A CA 1
ATOM 1551 C C . LEU A 1 199 ? -8.128 -14.607 18.455 1.00 89.75 199 LEU A C 1
ATOM 1553 O O . LEU A 1 199 ? -8.527 -14.584 17.290 1.00 89.75 199 LEU A O 1
ATOM 1557 N N . ALA A 1 200 ? -7.474 -15.642 18.983 1.00 90.06 200 ALA A N 1
ATOM 1558 C CA . ALA A 1 200 ? -7.271 -16.906 18.283 1.00 90.06 200 ALA A CA 1
ATOM 1559 C C . ALA A 1 200 ? -8.614 -17.583 17.955 1.00 90.06 200 ALA A C 1
ATOM 1561 O O . ALA A 1 200 ? -8.847 -17.997 16.818 1.00 90.06 200 ALA A O 1
ATOM 1562 N N . ASP A 1 201 ? -9.540 -17.624 18.907 1.00 90.50 201 ASP A N 1
ATOM 1563 C CA . ASP A 1 201 ? -10.883 -18.161 18.696 1.00 90.50 201 ASP A CA 1
ATOM 1564 C C . ASP A 1 201 ? -11.659 -17.302 17.694 1.00 90.50 201 ASP A C 1
ATOM 1566 O O . ASP A 1 201 ? -12.296 -17.818 16.775 1.00 90.50 201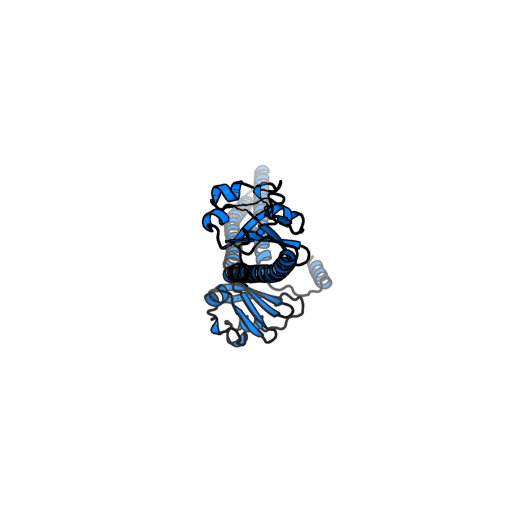 ASP A O 1
ATOM 1570 N N . PHE A 1 202 ? -11.542 -15.974 17.805 1.00 91.81 202 PHE A N 1
ATOM 1571 C CA . PHE A 1 202 ? -12.205 -15.060 16.886 1.00 91.81 202 PHE A CA 1
ATOM 1572 C C . PHE A 1 202 ? -11.715 -15.238 15.446 1.00 91.81 202 PHE A C 1
ATOM 1574 O O . PHE A 1 202 ? -12.542 -15.368 14.552 1.00 91.81 202 PHE A O 1
ATOM 1581 N N . ILE A 1 203 ? -10.402 -15.305 15.187 1.00 91.06 203 ILE A N 1
ATOM 1582 C CA . ILE A 1 203 ? -9.883 -15.468 13.815 1.00 91.06 203 ILE A CA 1
ATOM 1583 C C . ILE A 1 203 ? -10.209 -16.843 13.219 1.00 91.06 203 ILE A C 1
ATOM 1585 O O . ILE A 1 203 ? -10.379 -16.963 12.002 1.00 91.06 203 ILE A O 1
ATOM 1589 N N . THR A 1 204 ? -10.310 -17.880 14.055 1.00 89.12 204 THR A N 1
ATOM 1590 C CA . THR A 1 204 ? -10.574 -19.255 13.608 1.00 89.12 204 THR A CA 1
ATOM 1591 C C . THR A 1 204 ? -12.052 -19.583 13.439 1.00 89.12 204 THR A C 1
ATOM 1593 O O . THR A 1 204 ? -12.367 -20.576 12.778 1.00 89.12 204 THR A O 1
ATOM 1596 N N . GLN A 1 205 ? -12.954 -18.729 13.931 1.00 89.81 205 GLN A N 1
ATOM 1597 C CA . GLN A 1 205 ? -14.394 -18.937 13.813 1.00 89.81 205 GLN A CA 1
ATOM 1598 C C . GLN A 1 205 ? -14.841 -19.136 12.347 1.00 89.81 205 GLN A C 1
ATOM 1600 O O . GLN A 1 205 ? -14.206 -18.613 11.420 1.00 89.81 205 GLN A O 1
ATOM 1605 N N . PRO A 1 206 ? -15.929 -19.882 12.099 1.00 86.94 206 PRO A N 1
ATOM 1606 C CA . PRO A 1 206 ? -16.494 -20.009 10.760 1.00 86.94 206 PRO A CA 1
ATOM 1607 C C . PRO A 1 206 ? -16.945 -18.642 10.223 1.00 86.94 206 PRO A C 1
ATOM 1609 O O . PRO A 1 206 ? -17.560 -17.873 10.957 1.00 86.94 206 PRO A O 1
ATOM 1612 N N . LEU A 1 207 ? -16.674 -18.351 8.947 1.00 85.94 207 LEU A N 1
ATOM 1613 C CA . LEU A 1 207 ? -17.254 -17.206 8.235 1.00 85.94 207 LEU A CA 1
ATOM 1614 C C . LEU A 1 207 ? -17.939 -17.675 6.961 1.00 85.94 207 LEU A C 1
ATOM 1616 O O . LEU A 1 207 ? -17.415 -18.545 6.261 1.00 85.94 207 LEU A O 1
ATOM 1620 N N . THR A 1 208 ? -19.071 -17.057 6.642 1.00 82.88 208 THR A N 1
ATOM 1621 C CA . THR A 1 208 ? -19.721 -17.211 5.340 1.00 82.88 208 THR A CA 1
ATOM 1622 C C . THR A 1 208 ? -19.228 -16.164 4.341 1.00 82.88 208 THR A C 1
ATOM 1624 O O . THR A 1 208 ? -18.714 -15.106 4.708 1.00 82.88 208 THR A O 1
ATOM 1627 N N . GLU A 1 209 ? -19.334 -16.471 3.049 1.00 74.50 209 GLU A N 1
ATOM 1628 C CA . GLU A 1 209 ? -18.905 -15.575 1.972 1.00 74.50 209 GLU A CA 1
ATOM 1629 C C . GLU A 1 209 ? -19.662 -14.231 2.061 1.00 74.50 209 GLU A C 1
ATOM 1631 O O . GLU A 1 209 ? -20.882 -14.213 2.199 1.00 74.50 209 GLU A O 1
ATOM 1636 N N . ASN A 1 210 ? -18.936 -13.107 2.009 1.00 75.44 210 ASN A N 1
ATOM 1637 C CA . ASN A 1 210 ? -19.406 -11.727 2.267 1.00 75.44 210 ASN A CA 1
ATOM 1638 C C . ASN A 1 210 ? -19.746 -11.355 3.720 1.00 75.44 210 ASN A C 1
ATOM 1640 O O . ASN A 1 210 ? -20.144 -10.215 3.978 1.00 75.44 210 ASN A O 1
ATOM 1644 N N . GLU A 1 211 ? -19.548 -12.246 4.685 1.00 80.62 211 GLU A N 1
ATOM 1645 C CA . GLU A 1 211 ? -19.763 -11.921 6.090 1.00 80.62 211 GLU A CA 1
ATOM 1646 C C . GLU A 1 211 ? -18.593 -11.121 6.674 1.00 80.62 211 GLU A C 1
ATOM 1648 O O . GLU A 1 211 ? -17.414 -11.454 6.510 1.00 80.62 211 GLU A O 1
ATOM 1653 N N . LYS A 1 212 ? -18.932 -10.044 7.387 1.00 88.25 212 LYS A N 1
ATOM 1654 C CA . LYS A 1 212 ? -17.988 -9.231 8.151 1.00 88.25 212 LYS A CA 1
ATOM 1655 C C . LYS A 1 212 ? -18.424 -9.222 9.604 1.00 88.25 212 LYS A C 1
ATOM 1657 O O . LYS A 1 212 ? -19.420 -8.587 9.949 1.00 88.25 212 LYS A O 1
ATOM 1662 N N . VAL A 1 213 ? -17.651 -9.887 10.452 1.00 92.44 213 VAL A N 1
ATOM 1663 C CA . VAL A 1 213 ? -17.951 -10.005 11.879 1.00 92.44 213 VAL A CA 1
ATOM 1664 C C . VAL A 1 213 ? -17.129 -8.985 12.652 1.00 92.44 213 VAL A C 1
ATOM 1666 O O . VAL A 1 213 ? -15.949 -8.764 12.368 1.00 92.44 213 VAL A O 1
ATOM 1669 N N . ARG A 1 214 ? -17.758 -8.339 13.634 1.00 92.94 214 ARG A N 1
ATOM 1670 C CA . ARG A 1 214 ? -17.105 -7.400 14.545 1.00 92.94 214 ARG A CA 1
ATOM 1671 C C . ARG A 1 214 ? -17.357 -7.812 15.985 1.00 92.94 214 ARG A C 1
ATOM 1673 O O . ARG A 1 214 ? -18.483 -8.163 16.322 1.00 92.94 214 ARG A O 1
ATOM 1680 N N . LYS A 1 215 ? -16.325 -7.734 16.819 1.00 91.56 215 LYS A N 1
ATOM 1681 C CA . LYS A 1 215 ? -16.412 -8.020 18.251 1.00 91.56 215 LYS A CA 1
ATOM 1682 C C . LYS A 1 215 ? -15.512 -7.068 19.027 1.00 91.56 215 LYS A C 1
ATOM 1684 O O . LYS A 1 215 ? -14.374 -6.837 18.628 1.00 91.56 215 LYS A O 1
ATOM 1689 N N . GLU A 1 216 ? -16.026 -6.518 20.119 1.00 92.19 216 GLU A N 1
ATOM 1690 C CA . GLU A 1 216 ? -15.212 -5.789 21.090 1.00 92.19 216 GLU A CA 1
ATOM 1691 C C . GLU A 1 216 ? -14.551 -6.799 22.031 1.00 92.19 216 GLU A C 1
ATOM 1693 O O . GLU A 1 216 ? -15.219 -7.686 22.564 1.00 92.19 216 GLU A O 1
ATOM 1698 N N . LEU A 1 217 ? -13.237 -6.689 22.189 1.00 89.31 217 LEU A N 1
ATOM 1699 C CA . LEU A 1 217 ? -12.441 -7.516 23.085 1.00 89.31 217 LEU A CA 1
ATOM 1700 C C . LEU A 1 217 ? -11.711 -6.601 24.059 1.00 89.31 217 LEU A C 1
ATOM 1702 O O . LEU A 1 217 ? -10.990 -5.695 23.641 1.00 89.31 217 LEU A O 1
ATOM 1706 N N . SER A 1 218 ? -11.926 -6.842 25.346 1.00 87.31 218 SER A N 1
ATOM 1707 C CA . SER A 1 218 ? -11.262 -6.120 26.425 1.00 87.31 218 SER A CA 1
ATOM 1708 C C . SER A 1 218 ? -10.067 -6.937 26.888 1.00 87.31 218 SER A C 1
ATOM 1710 O O . SER A 1 218 ? -10.223 -8.094 27.266 1.00 87.31 218 SER A O 1
ATOM 1712 N N . LEU A 1 219 ? -8.884 -6.340 26.844 1.00 83.69 219 LEU A N 1
ATOM 1713 C CA . LEU A 1 219 ? -7.646 -6.955 27.298 1.00 83.69 219 LEU A CA 1
ATOM 1714 C C . LEU A 1 219 ? -7.420 -6.687 28.791 1.00 83.69 219 LEU A C 1
ATOM 1716 O O . LEU A 1 219 ? -7.936 -5.717 29.352 1.00 83.69 219 LEU A O 1
ATOM 1720 N N . ASP A 1 220 ? -6.600 -7.527 29.425 1.00 80.81 220 ASP A N 1
ATOM 1721 C CA . ASP A 1 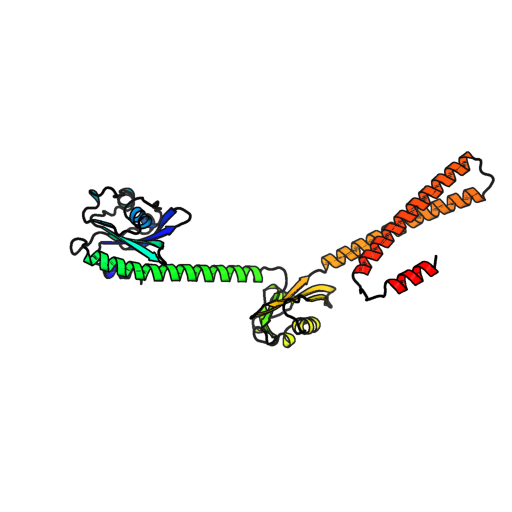220 ? -6.272 -7.430 30.857 1.00 80.81 220 ASP A CA 1
ATOM 1722 C C . ASP A 1 220 ? -5.582 -6.107 31.235 1.00 80.81 220 ASP A C 1
ATOM 1724 O O . ASP A 1 220 ? -5.658 -5.664 32.381 1.00 80.81 220 ASP A O 1
ATOM 1728 N N . ASP A 1 221 ? -4.917 -5.457 30.277 1.00 83.19 221 ASP A N 1
ATOM 1729 C CA . ASP A 1 221 ? -4.259 -4.159 30.461 1.00 83.19 221 ASP A CA 1
ATOM 1730 C C . ASP A 1 221 ? -5.229 -2.961 30.400 1.00 83.19 221 ASP A C 1
ATOM 1732 O O . ASP A 1 221 ? -4.806 -1.814 30.551 1.00 83.19 221 ASP A O 1
ATOM 1736 N N . GLY A 1 222 ? -6.528 -3.218 30.210 1.00 84.44 222 GLY A N 1
ATOM 1737 C CA . GLY A 1 222 ? -7.578 -2.208 30.085 1.00 84.44 222 GLY A CA 1
ATOM 1738 C C . GLY A 1 222 ? -7.801 -1.704 28.658 1.00 84.44 222 GLY A C 1
ATOM 1739 O O . GLY A 1 222 ? -8.735 -0.933 28.434 1.00 84.44 222 GLY A O 1
ATOM 1740 N N . THR A 1 223 ? -6.998 -2.143 27.687 1.00 88.75 223 THR A N 1
ATOM 1741 C CA . THR A 1 223 ? -7.180 -1.787 26.278 1.00 88.75 223 THR A CA 1
ATOM 1742 C C . THR A 1 223 ? -8.426 -2.467 25.714 1.00 88.75 223 THR A C 1
ATOM 1744 O O . THR A 1 223 ? -8.650 -3.659 25.922 1.00 88.75 223 THR A O 1
ATOM 1747 N N . ILE A 1 224 ? -9.231 -1.731 24.947 1.00 91.38 224 ILE A N 1
ATOM 1748 C CA . ILE A 1 224 ? -10.422 -2.259 24.273 1.00 91.38 224 ILE A CA 1
ATOM 1749 C C . ILE A 1 224 ? -10.192 -2.243 22.766 1.00 91.38 224 ILE A C 1
ATOM 1751 O O . ILE A 1 224 ? -10.019 -1.186 22.153 1.00 91.38 224 ILE A O 1
ATOM 1755 N N . TRP A 1 225 ? -10.234 -3.422 22.152 1.00 92.94 225 TRP A N 1
ATOM 1756 C CA . TRP A 1 225 ? -10.067 -3.600 20.716 1.00 92.94 225 TRP A CA 1
ATOM 1757 C C . TRP A 1 225 ? -11.374 -3.933 20.020 1.00 92.94 225 TRP A C 1
ATOM 1759 O O . TRP A 1 225 ? -12.029 -4.930 20.315 1.00 92.94 225 TRP A O 1
ATOM 1769 N N . LEU A 1 226 ? -11.704 -3.144 19.002 1.00 94.50 226 LEU A N 1
ATOM 1770 C CA . LEU A 1 226 ? -12.698 -3.517 18.012 1.00 94.50 226 LEU A CA 1
ATOM 1771 C C . LEU A 1 226 ? -12.046 -4.436 16.978 1.00 94.50 226 LEU A C 1
ATOM 1773 O O . LEU A 1 226 ? -11.343 -3.991 16.068 1.00 94.50 226 LEU A O 1
ATOM 1777 N N . SER A 1 227 ? -12.306 -5.728 17.121 1.00 94.31 227 SER A N 1
ATOM 1778 C CA . SER A 1 227 ? -11.799 -6.778 16.248 1.00 94.31 227 SER A CA 1
ATOM 1779 C C . SER A 1 227 ? -12.744 -6.971 15.075 1.00 94.31 227 SER A C 1
ATOM 1781 O O . SER A 1 227 ? -13.921 -7.274 15.254 1.00 94.31 227 SER A O 1
ATOM 1783 N N . THR A 1 228 ? -12.241 -6.777 13.862 1.00 94.81 228 THR A N 1
ATOM 1784 C CA . THR A 1 228 ? -12.997 -6.942 12.621 1.00 94.81 228 THR A CA 1
ATOM 1785 C C . THR A 1 228 ? -12.407 -8.084 11.814 1.00 94.81 228 THR A C 1
ATOM 1787 O O . THR A 1 228 ? -11.243 -8.015 11.428 1.00 94.81 228 THR A O 1
ATOM 1790 N N . LEU A 1 229 ? -13.221 -9.091 11.511 1.00 94.69 229 LEU A N 1
ATOM 1791 C CA . LEU A 1 229 ? -12.837 -10.248 10.713 1.00 94.69 229 LEU A CA 1
ATOM 1792 C C . LEU A 1 229 ? -13.646 -10.291 9.419 1.00 94.69 229 LEU A C 1
ATOM 1794 O O . LEU A 1 229 ? -14.866 -10.115 9.433 1.00 94.69 229 LEU A O 1
ATOM 1798 N N . ALA A 1 230 ? -12.959 -10.511 8.303 1.00 93.75 230 ALA A N 1
ATOM 1799 C CA . ALA A 1 230 ? -13.570 -10.627 6.985 1.00 93.75 230 ALA A CA 1
ATOM 1800 C C . ALA A 1 230 ? -12.835 -11.662 6.127 1.00 93.75 230 ALA A C 1
ATOM 1802 O O . ALA A 1 230 ? -11.626 -11.853 6.271 1.00 93.75 230 ALA A O 1
ATOM 1803 N N . LEU A 1 231 ? -13.552 -12.304 5.206 1.00 92.56 231 LEU A N 1
ATOM 1804 C CA . LEU A 1 231 ? -12.952 -13.177 4.197 1.00 92.56 231 LEU A CA 1
ATOM 1805 C C . LEU A 1 231 ? -12.315 -12.363 3.066 1.00 92.56 231 LEU A C 1
ATOM 1807 O O . LEU A 1 231 ? -12.854 -11.347 2.629 1.00 92.56 231 LEU A O 1
ATOM 1811 N N . ILE A 1 232 ? -11.184 -12.855 2.564 1.00 88.69 232 ILE A N 1
ATOM 1812 C CA . ILE A 1 232 ? -10.573 -12.409 1.314 1.00 88.69 232 ILE A CA 1
ATOM 1813 C C . ILE A 1 232 ? -10.699 -13.573 0.322 1.00 88.69 232 ILE A C 1
ATOM 1815 O O . ILE A 1 232 ? -9.999 -14.580 0.487 1.00 88.69 232 ILE A O 1
ATOM 1819 N N . PRO A 1 233 ? -11.571 -13.467 -0.700 1.00 82.06 233 PRO A N 1
ATOM 1820 C CA . PRO A 1 233 ? -11.790 -14.538 -1.667 1.00 82.06 233 PRO A CA 1
ATOM 1821 C C . PRO A 1 233 ? -10.473 -15.058 -2.246 1.00 82.06 233 PRO A C 1
ATOM 1823 O O . PRO A 1 233 ? -9.630 -14.275 -2.672 1.00 82.06 233 PRO A O 1
ATOM 1826 N N . SER A 1 234 ? -10.296 -16.379 -2.265 1.00 79.31 234 SER A N 1
ATOM 1827 C CA . SER A 1 234 ? -9.087 -17.080 -2.744 1.00 79.31 234 SER A CA 1
ATOM 1828 C C . SER A 1 234 ? -7.788 -16.878 -1.943 1.00 79.31 234 SER A C 1
ATOM 1830 O O . SER A 1 234 ? -6.826 -17.594 -2.205 1.00 79.31 234 SER A O 1
ATOM 1832 N N . TYR A 1 235 ? -7.742 -15.977 -0.955 1.00 84.88 235 TYR A N 1
ATOM 1833 C CA . TYR A 1 235 ? -6.534 -15.714 -0.152 1.00 84.88 235 TYR A CA 1
ATOM 1834 C C . TYR A 1 235 ? -6.663 -16.129 1.316 1.00 84.88 235 TYR A C 1
ATOM 1836 O O . TYR A 1 235 ? -5.649 -16.382 1.958 1.00 84.88 235 TYR A O 1
ATOM 1844 N N . GLY A 1 236 ? -7.887 -16.233 1.843 1.00 90.62 236 GLY A N 1
ATOM 1845 C CA . GLY A 1 236 ? -8.154 -16.638 3.221 1.00 90.62 236 GLY A CA 1
ATOM 1846 C C . GLY A 1 236 ? -8.996 -15.600 3.950 1.00 90.62 236 GLY A C 1
ATOM 1847 O O . GLY A 1 236 ? -10.105 -15.291 3.518 1.00 90.62 236 GLY A O 1
ATOM 1848 N N . ARG A 1 237 ? -8.508 -15.069 5.071 1.00 93.44 237 ARG A N 1
ATOM 1849 C CA . ARG A 1 237 ? -9.248 -14.109 5.908 1.00 93.44 237 ARG A CA 1
ATOM 1850 C C . ARG A 1 237 ? -8.319 -13.080 6.548 1.00 93.44 237 ARG A C 1
ATOM 1852 O O . ARG A 1 237 ? -7.142 -13.353 6.772 1.00 93.44 237 ARG A O 1
ATOM 1859 N N . VAL A 1 238 ? -8.860 -11.902 6.842 1.00 93.75 238 VAL A N 1
ATOM 1860 C CA . VAL A 1 238 ? -8.145 -10.773 7.447 1.00 93.75 238 VAL A CA 1
ATOM 1861 C C . VAL A 1 238 ? -8.789 -10.356 8.758 1.00 93.75 238 VAL A C 1
ATOM 1863 O O . VAL A 1 238 ? -9.998 -10.135 8.827 1.00 93.75 238 VAL A O 1
ATOM 1866 N N . LEU A 1 239 ? -7.954 -10.223 9.783 1.00 94.50 239 LEU A N 1
ATOM 1867 C CA . LEU A 1 239 ? -8.284 -9.673 11.086 1.00 94.50 239 LEU A CA 1
ATOM 1868 C C . LEU A 1 239 ? -7.641 -8.291 11.218 1.00 94.50 239 LEU A C 1
ATOM 1870 O O . LEU A 1 239 ? -6.432 -8.139 11.045 1.00 94.50 239 LEU A O 1
ATOM 1874 N N . ILE A 1 240 ? -8.458 -7.293 11.540 1.00 94.25 240 ILE A N 1
ATOM 1875 C CA . ILE A 1 240 ? -8.026 -5.924 11.829 1.00 94.25 240 ILE A CA 1
ATOM 1876 C C . ILE A 1 240 ? -8.436 -5.597 13.259 1.00 94.25 240 ILE A C 1
ATOM 1878 O O . ILE A 1 240 ? -9.601 -5.785 13.616 1.00 94.25 240 ILE A O 1
ATOM 1882 N N . LEU A 1 241 ? -7.499 -5.092 14.057 1.00 93.88 241 LEU A N 1
ATOM 1883 C CA . LEU A 1 241 ? -7.730 -4.722 15.453 1.00 93.88 241 LEU A CA 1
ATOM 1884 C C . LEU A 1 241 ? -7.633 -3.210 15.585 1.00 93.88 241 LEU A C 1
ATOM 1886 O O . LEU A 1 241 ? -6.591 -2.633 15.296 1.00 93.88 241 LEU A O 1
ATOM 1890 N N . GLN A 1 242 ? -8.712 -2.556 15.994 1.00 94.00 242 GLN A N 1
ATOM 1891 C CA . GLN A 1 242 ? -8.708 -1.116 16.215 1.00 94.00 242 GLN A CA 1
ATOM 1892 C C . GLN A 1 242 ? -8.787 -0.821 17.708 1.00 94.00 242 GLN A C 1
ATOM 1894 O O . GLN A 1 242 ? -9.732 -1.243 18.367 1.00 94.00 242 GLN A O 1
ATOM 1899 N N . ASP A 1 243 ? -7.825 -0.061 18.225 1.00 92.38 243 ASP A N 1
ATOM 1900 C CA . ASP A 1 243 ? -7.873 0.441 19.597 1.00 92.38 243 ASP A CA 1
ATOM 1901 C C . ASP A 1 243 ? -8.963 1.514 19.719 1.00 92.38 243 ASP A C 1
ATOM 1903 O O . ASP A 1 243 ? -8.898 2.572 19.087 1.00 92.38 243 ASP A O 1
ATOM 1907 N N . ILE A 1 244 ? -9.998 1.206 20.499 1.00 93.62 244 ILE A N 1
ATOM 1908 C CA . ILE A 1 244 ? -11.136 2.089 20.765 1.00 93.62 244 ILE A CA 1
ATOM 1909 C C . ILE A 1 244 ? -11.207 2.496 22.239 1.00 93.62 244 ILE A C 1
ATOM 1911 O O . ILE A 1 244 ? -12.219 3.056 22.663 1.00 93.62 244 ILE A O 1
ATOM 1915 N N . THR A 1 245 ? -10.144 2.259 23.013 1.00 92.31 245 THR A N 1
ATOM 1916 C CA . THR A 1 245 ? -10.087 2.555 24.454 1.00 92.31 245 THR A CA 1
ATOM 1917 C C . THR A 1 245 ? -10.433 4.016 24.721 1.00 92.31 245 THR A C 1
ATOM 1919 O O . THR A 1 245 ? -11.366 4.308 25.462 1.00 92.31 245 THR A O 1
ATOM 1922 N N . TYR A 1 246 ? -9.797 4.941 23.993 1.00 90.50 246 TYR A N 1
ATOM 1923 C CA . TYR A 1 246 ? -10.080 6.376 24.095 1.00 90.50 246 TYR A CA 1
ATOM 1924 C C . TYR A 1 246 ? -11.548 6.722 23.805 1.00 90.50 246 TYR A C 1
ATOM 1926 O O . TYR A 1 246 ? -12.136 7.563 24.482 1.00 90.50 246 TYR A O 1
ATOM 1934 N N . LEU A 1 247 ? -12.159 6.073 22.808 1.00 88.38 247 LEU A N 1
ATOM 1935 C CA . LEU A 1 247 ? -13.562 6.315 22.467 1.00 88.38 247 LEU A CA 1
ATOM 1936 C C . LEU A 1 247 ? -14.491 5.835 23.586 1.00 88.38 247 LEU A C 1
ATOM 1938 O O . LEU A 1 247 ? -15.456 6.524 23.913 1.00 88.38 247 LEU A O 1
ATOM 1942 N N . LYS A 1 248 ? -14.180 4.688 24.199 1.00 88.31 248 LYS A N 1
ATOM 1943 C CA . LYS A 1 248 ? -14.930 4.140 25.335 1.00 88.31 248 LYS A CA 1
ATOM 1944 C C . LYS A 1 248 ? -14.762 4.998 26.589 1.00 88.31 248 LYS A C 1
ATOM 1946 O O . LYS A 1 248 ? -15.753 5.296 27.254 1.00 88.31 248 LYS A O 1
ATOM 1951 N N . ASP A 1 249 ? -13.550 5.466 26.870 1.00 88.00 249 ASP A N 1
ATOM 1952 C CA . ASP A 1 249 ? -13.278 6.375 27.987 1.00 88.00 249 ASP A CA 1
ATOM 1953 C C . ASP A 1 249 ? -13.993 7.716 27.824 1.00 88.00 249 ASP A C 1
ATOM 1955 O O . ASP A 1 249 ? -14.531 8.262 28.793 1.00 88.00 249 ASP A O 1
ATOM 1959 N N . LEU A 1 250 ? -14.051 8.239 26.598 1.00 85.81 250 LEU A N 1
ATOM 1960 C CA . LEU A 1 250 ? -14.774 9.465 26.281 1.00 85.81 250 LEU A CA 1
ATOM 1961 C C . LEU A 1 250 ? -1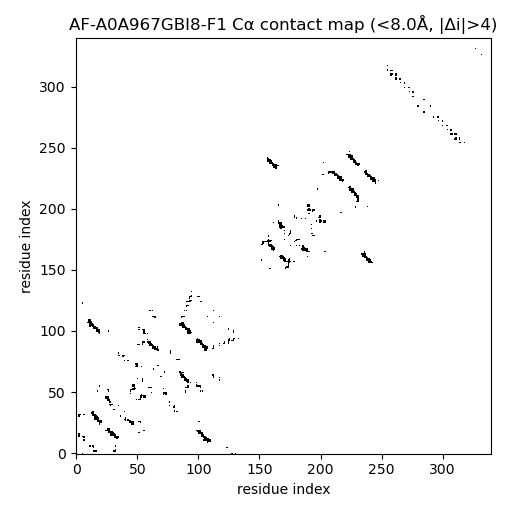6.280 9.283 26.485 1.00 85.81 250 LEU A C 1
ATOM 1963 O O . LEU A 1 250 ? -16.914 10.125 27.123 1.00 85.81 250 LEU A O 1
ATOM 1967 N N . ASP A 1 251 ? -16.849 8.179 26.003 1.00 83.00 251 ASP A N 1
ATOM 1968 C CA . ASP A 1 251 ? -18.276 7.888 26.163 1.00 83.00 251 ASP A CA 1
ATOM 1969 C C . ASP A 1 251 ? -18.668 7.709 27.643 1.00 83.00 251 ASP A C 1
ATOM 1971 O O . ASP A 1 251 ? -19.660 8.275 28.124 1.00 83.00 251 ASP A O 1
ATOM 1975 N N . LYS A 1 252 ? -17.814 7.030 28.418 1.00 84.44 252 LYS A N 1
ATOM 1976 C CA . LYS A 1 252 ? -17.962 6.901 29.873 1.00 84.44 252 LYS A CA 1
ATOM 1977 C C . LYS A 1 252 ? -17.852 8.252 30.582 1.00 84.44 252 LYS A C 1
ATOM 1979 O O . LYS A 1 252 ? -18.677 8.564 31.440 1.00 84.44 252 LYS A O 1
ATOM 1984 N N . SER A 1 253 ? -16.870 9.074 30.214 1.00 80.81 253 SER A N 1
ATOM 1985 C CA . SER A 1 253 ? -16.662 10.406 30.800 1.00 80.81 253 SER A CA 1
ATOM 1986 C C . SER A 1 253 ? -17.836 11.337 30.512 1.00 80.81 253 SER A C 1
ATOM 1988 O O . SER A 1 253 ? -18.304 12.034 31.411 1.00 80.81 253 SER A O 1
ATOM 1990 N N . LYS A 1 254 ? -18.368 11.297 29.286 1.00 80.12 254 LYS A N 1
ATOM 1991 C CA . LYS A 1 254 ? -19.577 12.025 28.890 1.00 80.12 254 LYS A CA 1
ATOM 1992 C C . LYS A 1 254 ? -20.773 11.609 29.745 1.00 80.12 254 LYS A C 1
ATOM 1994 O O . LYS A 1 254 ? -21.473 12.470 30.272 1.00 80.12 254 LYS A O 1
ATOM 1999 N N . SER A 1 255 ? -20.986 10.306 29.910 1.00 82.06 255 SER A N 1
ATOM 2000 C CA . SER A 1 255 ? -22.096 9.772 30.706 1.00 82.06 255 SER A CA 1
ATOM 2001 C C . SER A 1 255 ? -21.989 10.170 32.181 1.00 82.06 255 SER A C 1
ATOM 2003 O O . SER A 1 255 ? -22.964 10.644 32.766 1.00 82.06 255 SER A O 1
ATOM 2005 N N . ASN A 1 256 ? -20.791 10.065 32.763 1.00 84.38 256 ASN A N 1
ATOM 2006 C CA . ASN A 1 256 ? -20.525 10.487 34.138 1.00 84.38 256 ASN A CA 1
ATOM 2007 C C . ASN A 1 256 ? -20.736 11.992 34.326 1.00 84.38 256 ASN A C 1
ATOM 2009 O O . ASN A 1 256 ? -21.378 12.400 35.288 1.00 84.38 256 ASN A O 1
ATOM 2013 N N . PHE A 1 257 ? -20.253 12.815 33.394 1.00 84.88 257 PHE A N 1
ATOM 2014 C CA . PHE A 1 257 ? -20.442 14.262 33.444 1.00 84.88 257 PHE A CA 1
ATOM 2015 C C . PHE A 1 257 ? -21.927 14.642 33.463 1.00 84.88 257 PHE A C 1
ATOM 2017 O O . PHE A 1 257 ? -22.351 15.418 34.320 1.00 84.88 257 PHE A O 1
ATOM 2024 N N . VAL A 1 258 ? -22.735 14.057 32.567 1.00 85.56 258 VAL A N 1
ATOM 2025 C CA . VAL A 1 258 ? -24.186 14.307 32.540 1.00 85.56 258 VAL A CA 1
ATOM 2026 C C . VAL A 1 258 ? -24.837 13.870 33.854 1.00 85.56 258 VAL A C 1
ATOM 2028 O O . VAL A 1 258 ? -25.686 14.592 34.380 1.00 85.56 258 VAL A O 1
ATOM 2031 N N . ALA A 1 259 ? -24.422 12.731 34.415 1.00 83.75 259 ALA A N 1
ATOM 2032 C CA . ALA A 1 259 ? -24.937 12.251 35.692 1.00 83.75 259 ALA A CA 1
ATOM 2033 C C . ALA A 1 259 ? -24.629 13.211 36.854 1.00 83.75 259 ALA A C 1
ATOM 2035 O O . ALA A 1 259 ? -25.540 13.565 37.606 1.00 83.75 259 ALA A O 1
ATOM 2036 N N . THR A 1 260 ? -23.380 13.673 36.965 1.00 85.44 260 THR A N 1
ATOM 2037 C CA . THR A 1 260 ? -22.934 14.596 38.018 1.00 85.44 260 THR A CA 1
ATOM 2038 C C . THR A 1 260 ? -23.652 15.939 37.937 1.00 85.44 260 THR A C 1
ATOM 2040 O O . THR A 1 260 ? -24.276 16.351 38.911 1.00 85.44 260 THR A O 1
ATOM 2043 N N . VAL A 1 261 ? -23.656 16.590 36.766 1.00 86.56 261 VAL A N 1
ATOM 2044 C CA . VAL A 1 261 ? -24.318 17.897 36.588 1.00 86.56 261 VAL A CA 1
ATOM 2045 C C . VAL A 1 261 ? -25.804 17.808 36.928 1.00 86.56 261 VAL A C 1
ATOM 2047 O O . VAL A 1 261 ? -26.358 18.699 37.566 1.00 86.56 261 VAL A O 1
ATOM 2050 N N . SER A 1 262 ? -26.456 16.709 36.551 1.00 87.06 262 SER A N 1
ATOM 2051 C CA . SER A 1 262 ? -27.878 16.522 36.834 1.00 87.06 262 SER A CA 1
ATOM 2052 C C . SER A 1 262 ? -28.166 16.348 38.327 1.00 87.06 262 SER A C 1
ATOM 2054 O O . SER A 1 262 ? -29.158 16.881 38.823 1.00 87.06 262 SER A O 1
ATOM 2056 N N . HIS A 1 263 ? -27.311 15.626 39.057 1.00 85.75 263 HIS A N 1
ATOM 2057 C CA . HIS A 1 263 ? -27.421 15.511 40.512 1.00 85.75 263 HIS A CA 1
ATOM 2058 C C . HIS A 1 263 ? -27.248 16.876 41.194 1.00 85.75 263 HIS A C 1
ATOM 2060 O O . HIS A 1 263 ? -28.080 17.268 42.015 1.00 85.75 263 HIS A O 1
ATOM 2066 N N . ASP A 1 264 ? -26.221 17.625 40.798 1.00 87.00 264 ASP A N 1
ATOM 2067 C CA . ASP A 1 264 ? -25.879 18.908 41.413 1.00 87.00 264 ASP A CA 1
ATOM 2068 C C . ASP A 1 264 ? -26.920 19.996 41.129 1.00 87.00 264 ASP A C 1
ATOM 2070 O O . ASP A 1 264 ? -27.108 20.891 41.947 1.00 87.00 264 ASP A O 1
ATOM 2074 N N . LEU A 1 265 ? -27.651 19.898 40.013 1.00 90.00 265 LEU A N 1
ATOM 2075 C CA . LEU A 1 265 ? -28.802 20.756 39.718 1.00 90.00 265 LEU A CA 1
ATOM 2076 C C . LEU A 1 265 ? -30.072 20.333 40.468 1.00 90.00 265 LEU A C 1
ATOM 2078 O O . LEU A 1 265 ? -30.900 21.180 40.805 1.00 90.00 265 LEU A O 1
ATOM 2082 N N . ARG A 1 266 ? -30.239 19.039 40.767 1.00 84.88 266 ARG A N 1
ATOM 2083 C CA . ARG A 1 266 ? -31.420 18.529 41.477 1.00 84.88 266 ARG A CA 1
ATOM 2084 C C . ARG A 1 266 ? -31.499 19.058 42.906 1.00 84.88 266 ARG A C 1
ATOM 2086 O O . ARG A 1 266 ? -32.590 19.391 43.365 1.00 84.88 266 ARG A O 1
ATOM 2093 N N . ALA A 1 267 ? -30.367 19.143 43.602 1.00 85.69 267 ALA A N 1
ATOM 2094 C CA . ALA A 1 267 ? -30.305 19.612 44.984 1.00 85.69 267 ALA A CA 1
ATOM 2095 C C . ALA A 1 267 ? -30.863 21.043 45.173 1.00 85.69 267 ALA A C 1
ATOM 2097 O O . ALA A 1 267 ? -31.824 21.188 45.931 1.00 85.69 267 ALA A O 1
ATOM 2098 N N . PRO A 1 268 ? -30.374 22.087 44.469 1.00 90.50 268 PRO A N 1
ATOM 2099 C CA . PRO A 1 268 ? -30.901 23.441 44.617 1.00 90.50 268 PRO A CA 1
ATOM 2100 C C . PRO A 1 268 ? -32.357 23.566 44.148 1.00 90.50 268 PRO A C 1
ATOM 2102 O O . PRO A 1 268 ? -33.124 24.277 44.790 1.00 90.50 268 PRO A O 1
ATOM 2105 N N . LEU A 1 269 ? -32.778 22.851 43.093 1.00 91.19 269 LEU A N 1
ATOM 2106 C CA . LEU A 1 269 ? -34.184 22.838 42.654 1.00 91.19 269 LEU A CA 1
ATOM 2107 C C . LEU A 1 269 ? -35.107 22.215 43.711 1.00 91.19 269 LEU A C 1
ATOM 2109 O O . LEU A 1 269 ? -36.175 22.756 43.990 1.00 91.19 269 LEU A O 1
ATOM 2113 N N . SER A 1 270 ? -34.669 21.128 44.352 1.00 87.38 270 SER A N 1
ATOM 2114 C CA . SER A 1 270 ? -35.410 20.496 45.453 1.00 87.38 270 SER A CA 1
ATOM 2115 C C . SER A 1 270 ? -35.515 21.432 46.656 1.00 87.38 270 SER A C 1
ATOM 2117 O O . SER A 1 270 ? -36.571 21.520 47.273 1.00 87.38 270 SER A O 1
ATOM 2119 N N . SER A 1 271 ? -34.449 22.178 46.968 1.00 92.94 271 SER A N 1
ATOM 2120 C CA . SER A 1 271 ? -34.484 23.200 48.018 1.00 92.94 271 SER A CA 1
ATOM 2121 C C . SER A 1 271 ? -35.451 24.339 47.687 1.00 92.94 271 SER A C 1
ATOM 2123 O O . SER A 1 271 ? -36.215 24.742 48.559 1.00 92.94 271 SER A O 1
ATOM 2125 N N . ILE A 1 272 ? -35.463 24.837 46.444 1.00 91.88 272 ILE A N 1
ATOM 2126 C CA . ILE A 1 272 ? -36.403 25.883 46.003 1.00 91.88 272 ILE A CA 1
ATOM 2127 C C . ILE A 1 272 ? -37.848 25.389 46.130 1.00 91.88 272 ILE A C 1
ATOM 2129 O O . ILE A 1 272 ? -38.668 26.080 46.726 1.00 91.88 272 ILE A O 1
ATOM 2133 N N . SER A 1 273 ? -38.148 24.186 45.633 1.00 86.00 273 SER A N 1
ATOM 2134 C CA . SER A 1 273 ? -39.484 23.583 45.742 1.00 86.00 273 SER A CA 1
ATOM 2135 C C . SER A 1 273 ? -39.903 23.369 47.207 1.00 86.00 273 SER A C 1
ATOM 2137 O O . SER A 1 273 ? -41.025 23.700 47.593 1.00 86.00 273 SER A O 1
ATOM 2139 N N . GLY A 1 274 ? -38.976 22.920 48.062 1.00 87.94 274 GLY A N 1
ATOM 2140 C CA . GLY A 1 274 ? -39.215 22.762 49.498 1.00 87.94 274 GLY A CA 1
ATOM 2141 C C . GLY A 1 274 ? -39.538 24.081 50.207 1.00 87.94 274 GLY A C 1
ATOM 2142 O O . GLY A 1 274 ? -40.465 24.129 51.010 1.00 87.94 274 GLY A O 1
ATOM 2143 N N . PHE A 1 275 ? -38.832 25.170 49.883 1.00 90.81 275 PHE A N 1
ATOM 2144 C CA . PHE A 1 275 ? -39.144 26.494 50.433 1.00 90.81 275 PHE A CA 1
ATOM 2145 C C . PHE A 1 275 ? -40.456 27.069 49.898 1.00 90.81 275 PHE A C 1
ATOM 2147 O O . PHE A 1 275 ? -41.172 27.704 50.663 1.00 90.81 275 PHE A O 1
ATOM 2154 N N . VAL A 1 276 ? -40.791 26.838 48.624 1.00 90.88 276 VAL A N 1
ATOM 2155 C CA . VAL A 1 276 ? -42.101 27.217 48.068 1.00 90.88 276 VAL A CA 1
ATOM 2156 C C . VAL A 1 276 ? -43.220 26.542 48.862 1.00 90.88 276 VAL A C 1
ATOM 2158 O O . VAL A 1 276 ? -44.098 27.239 49.361 1.00 90.88 276 VAL A O 1
ATOM 2161 N N . THR A 1 277 ? -43.114 25.228 49.080 1.00 86.88 277 THR A N 1
ATOM 2162 C CA . THR A 1 277 ? -44.085 24.451 49.873 1.00 86.88 277 THR A CA 1
ATOM 2163 C C . THR A 1 277 ? -44.175 24.972 51.315 1.00 86.88 277 THR A C 1
ATOM 2165 O O . THR A 1 277 ? -45.258 25.208 51.836 1.00 86.88 277 THR A O 1
ATOM 2168 N N . ALA A 1 278 ? -43.035 25.251 51.956 1.00 89.44 278 ALA A N 1
ATOM 2169 C CA . ALA A 1 278 ? -43.010 25.778 53.321 1.00 89.44 278 ALA A CA 1
ATOM 2170 C C . ALA A 1 278 ? -43.641 27.178 53.454 1.00 89.44 278 ALA A C 1
ATOM 2172 O O . ALA A 1 278 ? -44.218 27.491 54.494 1.00 89.44 278 ALA A O 1
ATOM 2173 N N . ILE A 1 279 ? -43.525 28.033 52.430 1.00 90.69 279 ILE A N 1
ATOM 2174 C CA . ILE A 1 279 ? -44.178 29.352 52.404 1.00 90.69 279 ILE A CA 1
ATOM 2175 C C . ILE A 1 279 ? -45.696 29.194 52.251 1.00 90.69 279 ILE A C 1
ATOM 2177 O O . ILE A 1 279 ? -46.438 29.945 52.883 1.00 90.69 279 ILE A O 1
ATOM 2181 N N . GLU A 1 280 ? -46.151 28.229 51.450 1.00 87.31 280 GLU A N 1
ATOM 2182 C CA . GLU A 1 280 ? -47.576 27.894 51.313 1.00 87.31 280 GLU A CA 1
ATOM 2183 C C . GLU A 1 280 ? -48.177 27.381 52.630 1.00 87.31 280 GLU A C 1
ATOM 2185 O O . GLU A 1 280 ? -49.299 27.755 52.971 1.00 87.31 280 GLU A O 1
ATOM 2190 N N . ASP A 1 281 ? -47.410 26.615 53.410 1.00 87.62 281 ASP A N 1
ATOM 2191 C CA . ASP A 1 281 ? -47.851 26.048 54.692 1.00 87.62 281 ASP A CA 1
ATOM 2192 C C . ASP A 1 281 ? -47.777 27.033 55.879 1.00 87.62 281 ASP A C 1
ATOM 2194 O O . ASP A 1 281 ? -48.414 26.817 56.913 1.00 87.62 281 ASP A O 1
ATOM 2198 N N . ALA A 1 282 ? -46.991 28.112 55.777 1.00 88.38 282 ALA A N 1
ATOM 2199 C CA . ALA A 1 282 ? -46.709 29.013 56.900 1.00 88.38 282 ALA A CA 1
ATOM 2200 C C . ALA A 1 282 ? -47.867 29.963 57.269 1.00 88.38 282 ALA A C 1
ATOM 2202 O O . ALA A 1 282 ? -47.869 30.509 58.377 1.00 88.38 282 ALA A O 1
ATOM 2203 N N . GLY A 1 283 ? -48.838 30.193 56.379 1.00 85.94 283 GLY A N 1
ATOM 2204 C CA . GLY A 1 283 ? -49.978 31.072 56.658 1.00 85.94 283 GLY A CA 1
ATOM 2205 C C . GLY A 1 283 ? -50.784 31.488 55.427 1.00 85.94 283 GLY A C 1
ATOM 2206 O O . GLY A 1 283 ? -50.545 31.029 54.314 1.00 85.94 283 GLY A O 1
ATOM 2207 N N . GLU A 1 284 ? -51.759 32.382 55.623 1.00 88.31 284 GLU A N 1
ATOM 2208 C CA . GLU A 1 284 ? -52.586 32.888 54.523 1.00 88.31 284 GLU A CA 1
ATOM 2209 C C . GLU A 1 284 ? -51.776 33.781 53.574 1.00 88.31 284 GLU A C 1
ATOM 2211 O O . GLU A 1 284 ? -51.277 34.845 53.946 1.00 88.31 284 GLU A O 1
ATOM 2216 N N . LEU A 1 285 ? -51.685 33.344 52.320 1.00 91.25 285 LEU A N 1
ATOM 2217 C CA . LEU A 1 285 ? -51.055 34.083 51.233 1.00 91.25 285 LEU A CA 1
ATOM 2218 C C . LEU A 1 285 ? -52.083 34.945 50.500 1.00 91.25 285 LEU A C 1
ATOM 2220 O O . LEU A 1 285 ? -53.194 34.494 50.202 1.00 91.25 285 LEU A O 1
ATOM 2224 N N . ASN A 1 286 ? -51.692 36.165 50.132 1.00 92.38 286 ASN A N 1
ATOM 2225 C CA . ASN A 1 286 ? -52.500 36.987 49.236 1.00 92.38 286 ASN A CA 1
ATOM 2226 C C . ASN A 1 286 ? -52.448 36.454 47.786 1.00 92.38 286 ASN A C 1
ATOM 2228 O O . ASN A 1 286 ? -51.595 35.641 47.424 1.00 92.38 286 ASN A O 1
ATOM 2232 N N . GLU A 1 287 ? -53.367 36.914 46.936 1.00 89.50 287 GLU A N 1
ATOM 2233 C CA . GLU A 1 287 ? -53.490 36.423 45.553 1.00 89.50 287 GLU A CA 1
ATOM 2234 C C . GLU A 1 287 ? -52.228 36.655 44.703 1.00 89.50 287 GLU A C 1
ATOM 2236 O O . GLU A 1 287 ? -51.886 35.839 43.847 1.00 89.50 287 GLU A O 1
ATOM 2241 N N . GLU A 1 288 ? -51.486 37.734 44.962 1.00 87.81 288 GLU A N 1
ATOM 2242 C CA . GLU A 1 288 ? -50.254 38.047 44.235 1.00 87.81 288 GLU A CA 1
ATOM 2243 C C . GLU A 1 288 ? -49.110 37.092 44.625 1.00 87.81 288 GLU A C 1
ATOM 2245 O O . GLU A 1 288 ? -48.411 36.563 43.760 1.00 87.81 288 GLU A O 1
ATOM 2250 N N . GLN A 1 289 ? -48.972 36.792 45.921 1.00 89.88 289 GLN A N 1
ATOM 2251 C CA . GLN A 1 289 ? -48.010 35.830 46.467 1.00 89.88 289 GLN A CA 1
ATOM 2252 C C . GLN A 1 289 ? -48.271 34.415 45.943 1.00 89.88 289 GLN A C 1
ATOM 2254 O O . GLN A 1 289 ? -47.331 33.759 45.492 1.00 89.88 289 GLN A O 1
ATOM 2259 N N . LYS A 1 290 ? -49.536 33.971 45.912 1.00 88.88 290 LYS A N 1
ATOM 2260 C CA . LYS A 1 290 ? -49.914 32.680 45.308 1.00 88.88 290 LYS A CA 1
ATOM 2261 C C . LYS A 1 290 ? -49.521 32.605 43.833 1.00 88.88 290 LYS A C 1
ATOM 2263 O O . LYS A 1 290 ? -49.026 31.579 43.373 1.00 88.88 290 LYS A O 1
ATOM 2268 N N . ASN A 1 291 ? -49.707 33.691 43.080 1.00 88.25 291 ASN A N 1
ATOM 2269 C CA . ASN A 1 291 ? -49.330 33.735 41.669 1.00 88.25 291 ASN A CA 1
ATOM 2270 C C . ASN A 1 291 ? -47.801 33.643 41.484 1.00 88.25 291 ASN A C 1
ATOM 2272 O O . ASN A 1 291 ? -47.322 32.889 40.635 1.00 88.25 291 ASN A O 1
ATOM 2276 N N . TYR A 1 292 ? -47.013 34.347 42.306 1.00 90.56 292 TYR A N 1
ATOM 2277 C CA . TYR A 1 292 ? -45.551 34.239 42.268 1.00 90.56 292 TYR A CA 1
ATOM 2278 C C . TYR A 1 292 ? -45.052 32.833 42.627 1.00 90.56 292 TYR A C 1
ATOM 2280 O O . TYR A 1 292 ? -44.217 32.295 41.896 1.00 90.56 292 TYR A O 1
ATOM 2288 N N . LEU A 1 293 ? -45.586 32.212 43.684 1.00 91.00 293 LEU A N 1
ATOM 2289 C CA . LEU A 1 293 ? -45.207 30.854 44.096 1.00 91.00 293 LEU A CA 1
ATOM 2290 C C . LEU A 1 293 ? -45.565 29.816 43.031 1.00 91.00 293 LEU A C 1
ATOM 2292 O O . LEU A 1 293 ? -44.694 29.039 42.645 1.00 91.00 293 LEU A O 1
ATOM 2296 N N . ASN A 1 294 ? -46.764 29.886 42.442 1.00 88.69 294 ASN A N 1
ATOM 2297 C CA . ASN A 1 294 ? -47.149 29.017 41.325 1.00 88.69 294 ASN A CA 1
ATOM 2298 C C . ASN A 1 294 ? -46.196 29.146 40.127 1.00 88.69 294 ASN A C 1
ATOM 2300 O O . ASN A 1 294 ? -45.816 28.147 39.514 1.00 88.69 294 ASN A O 1
ATOM 2304 N N . ARG A 1 295 ? -45.756 30.366 39.792 1.00 88.00 295 ARG A N 1
ATOM 2305 C CA . ARG A 1 295 ? -44.784 30.581 38.706 1.00 88.00 295 ARG A CA 1
ATOM 2306 C C . ARG A 1 295 ? -43.405 30.008 39.034 1.00 88.00 295 ARG A C 1
ATOM 2308 O O . ARG A 1 295 ? -42.762 29.456 38.136 1.00 88.00 295 ARG A O 1
ATOM 2315 N N . ILE A 1 296 ? -42.947 30.131 40.281 1.00 91.25 296 ILE A N 1
ATOM 2316 C CA . ILE A 1 296 ? -41.679 29.541 40.737 1.00 91.25 296 ILE A CA 1
ATOM 2317 C C . ILE A 1 296 ? -41.776 28.015 40.718 1.00 91.25 296 ILE A C 1
ATOM 2319 O O . ILE A 1 296 ? -40.869 27.368 40.196 1.00 91.25 296 ILE A O 1
ATOM 2323 N N . ASN A 1 297 ? -42.874 27.441 41.211 1.00 87.38 297 ASN A N 1
ATOM 2324 C CA . ASN A 1 297 ? -43.061 25.995 41.262 1.00 87.38 297 ASN A CA 1
ATOM 2325 C C . ASN A 1 297 ? -43.103 25.395 39.851 1.00 87.38 297 ASN A C 1
ATOM 2327 O O . ASN A 1 297 ? -42.278 24.550 39.520 1.00 87.38 297 ASN A O 1
ATOM 2331 N N . HIS A 1 298 ? -43.919 25.958 38.950 1.00 87.88 298 HIS A N 1
ATOM 2332 C CA . HIS A 1 298 ? -43.948 25.535 37.545 1.00 87.88 298 HIS A CA 1
ATOM 2333 C C . HIS A 1 298 ? -42.589 25.659 36.840 1.00 87.88 298 HIS A C 1
ATOM 2335 O O . HIS A 1 298 ? -42.248 24.829 35.994 1.00 87.88 298 HIS A O 1
ATOM 2341 N N . SER A 1 299 ? -41.800 26.689 37.157 1.00 87.50 299 SER A N 1
ATOM 2342 C CA . SER A 1 299 ? -40.460 26.856 36.578 1.00 87.50 299 SER A CA 1
ATOM 2343 C C . SER A 1 299 ? -39.473 25.823 37.127 1.00 87.50 299 SER A C 1
ATOM 2345 O O . SER A 1 299 ? -38.675 25.276 36.363 1.00 87.50 299 SER A O 1
ATOM 2347 N N . THR A 1 300 ? -39.553 25.530 38.426 1.00 90.81 300 THR A N 1
ATOM 2348 C CA . THR A 1 300 ? -38.753 24.506 39.109 1.00 90.81 300 THR A CA 1
ATOM 2349 C C . THR A 1 300 ? -39.088 23.114 38.579 1.00 90.81 300 THR A C 1
ATOM 2351 O O . THR A 1 300 ? -38.175 22.404 38.167 1.00 90.81 300 THR A O 1
ATOM 2354 N N . ASP A 1 301 ? -40.371 22.767 38.451 1.00 87.38 301 ASP A N 1
ATOM 2355 C CA . ASP A 1 301 ? -40.837 21.500 37.871 1.00 87.38 301 ASP A CA 1
ATOM 2356 C C . ASP A 1 301 ? -40.369 21.330 36.427 1.00 87.38 301 ASP A C 1
ATOM 2358 O O . ASP A 1 301 ? -39.879 20.272 36.026 1.00 87.38 301 ASP A O 1
ATOM 2362 N N . ARG A 1 302 ? -40.460 22.398 35.626 1.00 87.94 302 ARG A N 1
ATOM 2363 C CA . ARG A 1 302 ? -39.980 22.375 34.244 1.00 87.94 302 ARG A CA 1
ATOM 2364 C C . ARG A 1 302 ? -38.474 22.127 34.175 1.00 87.94 302 ARG A C 1
ATOM 2366 O O . ARG A 1 302 ? -38.037 21.334 33.343 1.00 87.94 302 ARG A O 1
ATOM 2373 N N . MET A 1 303 ? -37.681 22.771 35.032 1.00 89.75 303 MET A N 1
ATOM 2374 C CA . MET A 1 303 ? -36.238 22.519 35.114 1.00 89.75 303 MET A CA 1
ATOM 2375 C C . MET A 1 303 ? -35.937 21.099 35.597 1.00 89.75 303 MET A C 1
ATOM 2377 O O . MET A 1 303 ? -35.091 20.430 35.010 1.00 89.75 303 MET A O 1
ATOM 2381 N N . MET A 1 304 ? -36.670 20.607 36.595 1.00 87.12 304 MET A N 1
ATOM 2382 C CA . MET A 1 304 ? -36.537 19.248 37.115 1.00 87.12 304 MET A CA 1
ATOM 2383 C C . MET A 1 304 ? -36.793 18.204 36.017 1.00 87.12 304 MET A C 1
ATOM 2385 O O . MET A 1 304 ? -36.015 17.264 35.855 1.00 87.12 304 MET A O 1
ATOM 2389 N N . ASN A 1 305 ? -37.826 18.415 35.198 1.00 85.38 305 ASN A N 1
ATOM 2390 C CA . ASN A 1 305 ? -38.157 17.556 34.060 1.00 85.38 305 ASN A CA 1
ATOM 2391 C C . ASN A 1 305 ? -37.082 17.583 32.965 1.00 85.38 305 ASN A C 1
ATOM 2393 O O . ASN A 1 305 ? -36.742 16.534 32.422 1.00 85.38 305 ASN A O 1
ATOM 2397 N N . LEU A 1 306 ? -36.503 18.749 32.661 1.00 85.12 306 LEU A N 1
ATOM 2398 C CA . LEU A 1 306 ? -35.398 18.853 31.699 1.00 85.12 306 LEU A CA 1
ATOM 2399 C C . LEU A 1 306 ? -34.136 18.132 32.193 1.00 85.12 306 LEU A C 1
ATOM 2401 O O . LEU A 1 306 ? -33.491 17.419 31.424 1.00 85.12 306 LEU A O 1
ATOM 2405 N N . VAL A 1 307 ? -33.801 18.284 33.476 1.00 86.62 307 VAL A N 1
ATOM 2406 C CA . VAL A 1 307 ? -32.655 17.610 34.105 1.00 86.62 307 VAL A CA 1
ATOM 2407 C C . VAL A 1 307 ? -32.850 16.091 34.117 1.00 86.62 307 VAL A C 1
ATOM 2409 O O . VAL A 1 307 ? -31.934 15.344 33.775 1.00 86.62 307 VAL A O 1
ATOM 2412 N N . ASN A 1 308 ? -34.052 15.616 34.448 1.00 82.06 308 ASN A N 1
ATOM 2413 C CA . ASN A 1 308 ? -34.370 14.190 34.398 1.00 82.06 308 ASN A CA 1
ATOM 2414 C C . ASN A 1 308 ? -34.328 13.646 32.958 1.00 82.06 308 ASN A C 1
ATOM 2416 O O . ASN A 1 308 ? -33.726 12.601 32.725 1.00 82.06 308 ASN A O 1
ATOM 2420 N N . GLY A 1 309 ? -34.847 14.389 31.975 1.00 81.50 309 GLY A N 1
ATOM 2421 C CA . GLY A 1 309 ? -34.782 13.992 30.564 1.00 81.50 309 GLY A CA 1
ATOM 2422 C C . GLY A 1 309 ? -33.351 13.878 30.019 1.00 81.50 309 GLY A C 1
ATOM 2423 O O . GLY A 1 309 ? -33.051 12.969 29.245 1.00 81.50 309 GLY A O 1
ATOM 2424 N N . LEU A 1 310 ? -32.434 14.750 30.456 1.00 81.50 310 LEU A N 1
ATOM 2425 C CA . LEU A 1 310 ? -31.005 14.645 30.127 1.00 81.50 310 LEU A CA 1
ATOM 2426 C C . LEU A 1 310 ? -30.373 13.358 30.676 1.00 81.50 310 LEU A C 1
ATOM 2428 O O . LEU A 1 310 ? -29.600 12.702 29.973 1.00 81.50 310 LEU A O 1
ATOM 2432 N N . LEU A 1 311 ? -30.715 12.977 31.910 1.00 75.50 311 LEU A N 1
ATOM 2433 C CA . LEU A 1 311 ? -30.265 11.721 32.517 1.00 75.50 311 LEU A CA 1
ATOM 2434 C C . LEU A 1 311 ? -30.784 10.500 31.766 1.00 75.50 311 LEU A C 1
ATOM 2436 O O . LEU A 1 311 ? -30.030 9.549 31.548 1.00 75.50 311 LEU A O 1
ATOM 2440 N N . ASP A 1 312 ? -32.056 10.517 31.383 1.00 78.19 312 ASP A N 1
ATOM 2441 C CA . ASP A 1 312 ? -32.669 9.401 30.673 1.00 78.19 312 ASP A CA 1
ATOM 2442 C C . ASP A 1 312 ? -32.014 9.208 29.303 1.00 78.19 312 ASP A C 1
ATOM 2444 O O . ASP A 1 312 ? -31.622 8.091 28.966 1.00 78.19 312 ASP A O 1
ATOM 2448 N N . LEU A 1 313 ? -31.748 10.292 28.565 1.00 74.75 313 LEU A N 1
ATOM 2449 C CA . LEU A 1 313 ? -30.996 10.234 27.306 1.00 74.75 313 LEU A CA 1
ATOM 2450 C C . LEU A 1 313 ? -29.574 9.679 27.475 1.00 74.75 313 LEU A C 1
ATOM 2452 O O . LEU A 1 313 ? -29.121 8.885 26.646 1.00 74.75 313 LEU A O 1
ATOM 2456 N N . ALA A 1 314 ? -28.861 10.066 28.535 1.00 69.31 314 ALA A N 1
ATOM 2457 C CA . ALA A 1 314 ? -27.525 9.535 28.810 1.00 69.31 314 ALA A CA 1
ATOM 2458 C C . ALA A 1 314 ? -27.558 8.028 29.119 1.00 69.31 314 ALA A C 1
ATOM 2460 O O . ALA A 1 314 ? -26.735 7.270 28.605 1.00 69.31 314 ALA A O 1
ATOM 2461 N N . LYS A 1 315 ? -28.546 7.569 29.898 1.00 68.31 315 LYS A N 1
ATOM 2462 C CA . LYS A 1 315 ? -28.731 6.146 30.224 1.00 68.31 315 LYS A CA 1
ATOM 2463 C C . LYS A 1 315 ? -29.156 5.308 29.019 1.00 68.31 315 LYS A C 1
ATOM 2465 O O . LYS A 1 315 ? -28.716 4.166 28.899 1.00 68.31 315 LYS A O 1
ATOM 2470 N N . ILE A 1 316 ? -30.003 5.852 28.144 1.00 69.62 316 ILE A N 1
ATOM 2471 C CA . ILE A 1 316 ? -30.456 5.168 26.926 1.00 69.62 316 ILE A CA 1
ATOM 2472 C C . ILE A 1 316 ? -29.269 4.916 25.994 1.00 69.62 316 ILE A C 1
ATOM 2474 O O . ILE A 1 316 ? -29.070 3.778 25.574 1.00 69.62 316 ILE A O 1
ATOM 2478 N N . ASN A 1 317 ? -28.435 5.930 25.739 1.00 58.72 317 ASN A N 1
ATOM 2479 C CA . ASN A 1 317 ? -27.251 5.773 24.887 1.00 58.72 317 ASN A CA 1
ATOM 2480 C C . ASN A 1 317 ? -26.268 4.728 25.433 1.00 58.72 317 ASN A C 1
ATOM 2482 O O . ASN A 1 317 ? -25.760 3.916 24.665 1.00 58.72 317 ASN A O 1
ATOM 2486 N N . ALA A 1 318 ? -26.063 4.686 26.753 1.00 59.31 318 ALA A N 1
ATOM 2487 C CA . ALA A 1 318 ? -25.213 3.674 27.377 1.00 59.31 318 ALA A CA 1
ATOM 2488 C C . ALA A 1 318 ? -25.771 2.243 27.212 1.00 59.31 318 ALA A C 1
ATOM 2490 O O . ALA A 1 318 ? -25.007 1.302 27.015 1.00 59.31 318 ALA A O 1
ATOM 2491 N N . ARG A 1 319 ? -27.102 2.068 27.258 1.00 55.91 319 ARG A N 1
ATOM 2492 C CA . ARG A 1 319 ? -27.768 0.753 27.171 1.00 55.91 319 ARG A CA 1
ATOM 2493 C C . ARG A 1 319 ? -28.009 0.244 25.752 1.00 55.91 319 ARG A C 1
ATOM 2495 O O . ARG A 1 319 ? -28.154 -0.961 25.585 1.00 55.91 319 ARG A O 1
ATOM 2502 N N . MET A 1 320 ? -28.031 1.104 24.732 1.00 53.47 320 MET A N 1
ATOM 2503 C CA . MET A 1 320 ? -28.207 0.661 23.336 1.00 53.47 320 MET A CA 1
ATOM 2504 C C . MET A 1 320 ? -27.084 -0.266 22.837 1.00 53.47 320 MET A C 1
ATOM 2506 O O . MET A 1 320 ? -27.256 -0.930 21.817 1.00 53.47 320 MET A O 1
ATOM 2510 N N . SER A 1 321 ? -25.969 -0.348 23.566 1.00 48.12 321 SER A N 1
ATOM 2511 C CA . SER A 1 321 ? -24.844 -1.239 23.272 1.00 48.12 321 SER A CA 1
ATOM 2512 C C . SER A 1 321 ? -25.066 -2.693 23.729 1.00 48.12 321 SER A C 1
ATOM 2514 O O . SER A 1 321 ? -24.423 -3.587 23.186 1.00 48.12 321 SER A O 1
ATOM 2516 N N . ASP A 1 322 ? -25.991 -2.954 24.666 1.00 44.78 322 ASP A N 1
ATOM 2517 C CA . ASP A 1 322 ? -26.176 -4.274 25.287 1.00 44.78 322 ASP A CA 1
ATOM 2518 C C . ASP A 1 322 ? -27.512 -4.940 24.897 1.00 44.78 322 ASP A C 1
ATOM 2520 O O . ASP A 1 322 ? -28.579 -4.674 25.445 1.00 44.7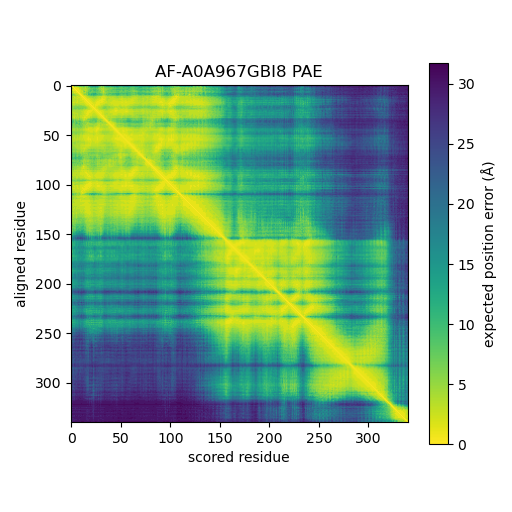8 322 ASP A O 1
ATOM 2524 N N . SER A 1 323 ? -27.420 -5.903 23.976 1.00 47.03 323 SER A N 1
ATOM 2525 C CA . SER A 1 323 ? -28.419 -6.935 23.644 1.00 47.03 323 SER A CA 1
ATOM 2526 C C . SER A 1 323 ? -29.814 -6.464 23.186 1.00 47.03 323 SER A C 1
ATOM 2528 O O . SER A 1 323 ? -30.758 -6.310 23.960 1.00 47.03 323 SER A O 1
ATOM 2530 N N . GLN A 1 324 ? -30.002 -6.388 21.867 1.00 56.97 324 GLN A N 1
ATOM 2531 C CA . GLN A 1 324 ? -31.336 -6.491 21.273 1.00 56.97 324 GLN A CA 1
ATOM 2532 C C . GLN A 1 324 ? -31.791 -7.959 21.321 1.00 56.97 324 GLN A C 1
ATOM 2534 O O . GLN A 1 324 ? -31.133 -8.832 20.756 1.00 56.97 324 GLN A O 1
ATOM 2539 N N . L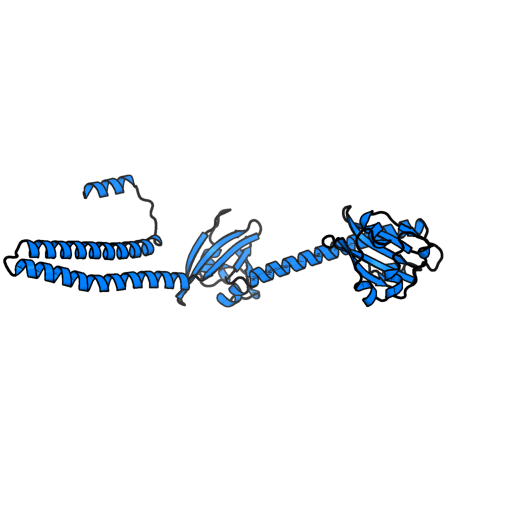YS A 1 325 ? -32.910 -8.248 21.995 1.00 59.75 325 LYS A N 1
ATOM 2540 C CA . LYS A 1 325 ? -33.580 -9.559 21.935 1.00 59.75 325 LYS A CA 1
ATOM 2541 C C . LYS A 1 325 ? -34.804 -9.469 21.030 1.00 59.75 325 LYS A C 1
ATOM 2543 O O . LYS A 1 325 ? -35.536 -8.482 21.080 1.00 59.75 325 LYS A O 1
ATOM 2548 N N . LEU A 1 326 ? -35.041 -10.514 20.233 1.00 56.31 326 LEU A N 1
ATOM 2549 C CA . LEU A 1 326 ? -36.306 -10.680 19.518 1.00 56.31 326 LEU A CA 1
ATOM 2550 C C . LEU A 1 326 ? -37.446 -10.710 20.543 1.00 56.31 326 LEU A C 1
ATOM 2552 O O . LEU A 1 326 ? -37.433 -11.531 21.460 1.00 56.31 326 LEU A O 1
ATOM 2556 N N . CYS A 1 327 ? -38.408 -9.807 20.389 1.00 70.88 327 CYS A N 1
ATOM 2557 C CA . CYS A 1 327 ? -39.597 -9.731 21.225 1.00 70.88 327 CYS A CA 1
ATOM 2558 C C . CYS A 1 327 ? -40.847 -9.616 20.351 1.00 70.88 327 CYS A C 1
ATOM 2560 O O . CYS A 1 327 ? -40.800 -9.091 19.236 1.00 70.88 327 CYS A O 1
ATOM 2562 N N . ASP A 1 328 ? -41.961 -10.136 20.860 1.00 82.44 328 ASP A N 1
ATOM 2563 C CA . ASP A 1 328 ? -43.261 -10.007 20.213 1.00 82.44 328 ASP A CA 1
ATOM 2564 C C . ASP A 1 328 ? -43.839 -8.621 20.522 1.00 82.44 328 ASP A C 1
ATOM 2566 O O . ASP A 1 328 ? -44.295 -8.345 21.635 1.00 82.44 328 ASP A O 1
ATOM 2570 N N . ILE A 1 329 ? -43.807 -7.745 19.517 1.00 81.94 329 ILE A N 1
ATOM 2571 C CA . ILE A 1 329 ? -44.322 -6.375 19.603 1.00 81.94 329 ILE A CA 1
ATOM 2572 C C . ILE A 1 329 ? -45.796 -6.351 20.025 1.00 81.94 329 ILE A C 1
ATOM 2574 O O . ILE A 1 329 ? -46.202 -5.446 20.749 1.00 81.94 329 ILE A O 1
ATOM 2578 N N . ILE A 1 330 ? -46.605 -7.330 19.611 1.00 84.69 330 ILE A N 1
ATOM 2579 C CA . ILE A 1 330 ? -48.040 -7.342 19.917 1.00 84.69 330 ILE A CA 1
ATOM 2580 C C . ILE A 1 330 ? -48.260 -7.600 21.409 1.00 84.69 330 ILE A C 1
ATOM 2582 O O . ILE A 1 330 ? -49.139 -6.986 22.017 1.00 84.69 330 ILE A O 1
ATOM 2586 N N . LEU A 1 331 ? -47.456 -8.479 22.007 1.00 80.56 331 LEU A N 1
ATOM 2587 C CA . LEU A 1 331 ? -47.539 -8.807 23.430 1.00 80.56 331 LEU A CA 1
ATOM 2588 C C . LEU A 1 331 ? -47.091 -7.620 24.298 1.00 80.56 331 LEU A C 1
ATOM 2590 O O . LEU A 1 331 ? -47.785 -7.252 25.240 1.00 80.56 331 LEU A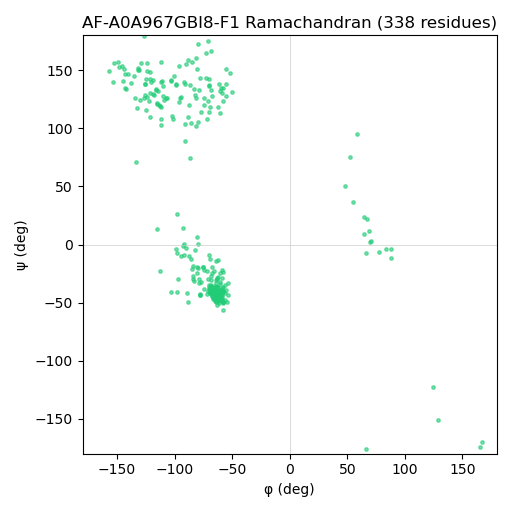 O 1
ATOM 2594 N N . LEU A 1 332 ? -46.013 -6.950 23.887 1.00 82.00 332 LEU A N 1
ATOM 2595 C CA . LEU A 1 332 ? -45.456 -5.771 24.559 1.00 82.00 332 LEU A CA 1
ATOM 2596 C C . LEU A 1 332 ? -46.410 -4.568 24.520 1.00 82.00 332 LEU A C 1
ATOM 2598 O O . LEU A 1 332 ? -46.593 -3.873 25.516 1.00 82.00 332 LEU A O 1
ATOM 2602 N N . VAL A 1 333 ? -47.065 -4.344 23.377 1.00 82.94 333 VAL A N 1
ATOM 2603 C CA . VAL A 1 333 ? -48.083 -3.292 23.234 1.00 82.94 333 VAL A CA 1
ATOM 2604 C C . VAL A 1 333 ? -49.316 -3.601 24.086 1.00 82.94 333 VAL A C 1
ATOM 2606 O O . VAL A 1 333 ? -49.883 -2.689 24.678 1.00 82.94 333 VAL A O 1
ATOM 2609 N N . ARG A 1 334 ? -49.732 -4.869 24.191 1.00 81.56 334 ARG A N 1
ATOM 2610 C CA . ARG A 1 334 ? -50.867 -5.251 25.047 1.00 81.56 334 ARG A CA 1
ATOM 2611 C C . ARG A 1 334 ? -50.578 -5.065 26.534 1.00 81.56 334 ARG A C 1
ATOM 2613 O O . ARG A 1 334 ? -51.460 -4.580 27.231 1.00 81.56 334 ARG A O 1
ATOM 2620 N N . GLU A 1 335 ? -49.384 -5.418 27.003 1.00 81.62 335 GLU A N 1
ATOM 2621 C CA . GLU A 1 335 ? -48.974 -5.172 28.394 1.00 81.62 335 GLU A CA 1
ATOM 2622 C C . GLU A 1 335 ? -48.908 -3.672 28.701 1.00 81.62 335 GLU A C 1
ATOM 2624 O O . GLU A 1 335 ? -49.486 -3.225 29.684 1.00 81.62 335 GLU A O 1
ATOM 2629 N N . ALA A 1 336 ? -48.308 -2.871 27.815 1.00 76.00 336 ALA A N 1
ATOM 2630 C CA . ALA A 1 336 ? -48.184 -1.427 28.023 1.00 76.00 336 ALA A CA 1
ATOM 2631 C C . ALA A 1 336 ? -49.534 -0.687 28.058 1.00 76.00 336 ALA A C 1
ATOM 2633 O O . ALA A 1 336 ? -49.657 0.338 28.722 1.00 76.00 336 ALA A O 1
ATOM 2634 N N . ILE A 1 337 ? -50.543 -1.186 27.336 1.00 81.88 337 ILE A N 1
ATOM 2635 C CA . ILE A 1 337 ? -51.900 -0.618 27.347 1.00 81.88 337 ILE A CA 1
ATOM 2636 C C . ILE A 1 337 ? -52.693 -1.082 28.579 1.00 81.88 337 ILE A C 1
ATOM 2638 O O . ILE A 1 337 ? -53.621 -0.394 28.980 1.00 81.88 337 ILE A O 1
ATOM 2642 N N . ALA A 1 338 ? -52.353 -2.224 29.184 1.00 70.06 338 ALA A N 1
ATOM 2643 C CA . ALA A 1 338 ? -53.032 -2.718 30.383 1.00 70.06 338 ALA A CA 1
ATOM 2644 C C . ALA A 1 338 ? -52.649 -1.948 31.665 1.00 70.06 338 ALA A C 1
ATOM 2646 O O . ALA A 1 338 ? -53.420 -1.970 32.622 1.00 70.06 338 ALA A O 1
ATOM 2647 N N . ASP A 1 339 ? -51.491 -1.278 31.664 1.00 52.38 339 ASP A N 1
ATOM 2648 C CA . ASP A 1 339 ? -50.981 -0.440 32.765 1.00 52.38 339 ASP A CA 1
ATOM 2649 C C . ASP A 1 339 ? -51.377 1.054 32.653 1.00 52.38 339 ASP A C 1
ATOM 2651 O O . ASP A 1 339 ? -50.997 1.861 33.507 1.00 52.38 339 ASP A O 1
ATOM 2655 N N . LEU A 1 340 ? -52.130 1.430 31.610 1.00 47.53 340 LEU A N 1
ATOM 2656 C CA . LEU A 1 340 ? -52.756 2.751 31.421 1.00 47.53 340 LEU A CA 1
ATOM 2657 C C . LEU A 1 340 ? -54.213 2.724 31.890 1.00 47.53 340 LEU A C 1
ATOM 2659 O O . LEU A 1 340 ? -54.638 3.735 32.497 1.00 47.53 340 LEU A O 1
#

Solvent-accessible surface area (backbone atoms only — not comparable to full-atom values): 18620 Å² total; per-residue (Å²): 136,54,73,63,58,55,42,72,76,41,62,47,59,28,33,39,36,33,35,53,38,83,90,79,46,25,32,36,54,76,48,69,44,75,60,59,61,74,65,52,51,72,47,69,39,43,60,59,44,30,62,64,13,34,20,46,63,69,61,44,72,50,70,42,70,52,34,88,80,41,93,53,55,57,63,65,60,36,64,75,58,68,49,83,68,46,22,40,41,36,32,35,14,49,51,94,94,37,61,52,17,29,41,36,41,30,34,56,70,88,53,77,88,48,71,72,51,50,55,53,49,43,55,50,25,40,55,48,25,51,54,51,52,52,51,52,53,49,51,52,51,51,52,53,49,52,50,52,49,48,52,51,41,67,36,91,39,28,35,40,31,23,32,81,85,42,22,26,68,43,68,25,52,34,26,28,70,76,58,70,47,56,83,87,49,52,70,38,51,38,63,80,70,44,62,58,64,70,56,18,52,59,74,68,48,91,77,59,93,92,45,71,50,74,46,80,46,76,46,96,88,67,49,29,30,44,36,36,40,35,72,40,89,99,56,24,34,39,41,38,39,38,83,40,37,68,59,51,52,50,53,50,49,53,43,51,49,51,49,52,55,38,54,65,53,46,53,61,46,49,50,52,51,51,49,49,52,49,57,63,70,71,51,94,71,55,75,67,55,50,52,51,47,53,53,51,46,56,51,42,52,52,49,52,52,54,42,49,50,54,44,50,54,45,52,48,66,66,47,75,77,63,79,90,72,95,71,63,65,69,59,53,53,52,54,61,59,71,79,105

Secondary structure (DSSP, 8-state):
--HHHHHHTS-EEEEEEEEEETTTTEEEEEEEESS-HHHHHT--EETTSHHHHHHHHH---EEES-GGGSTT--HHHHHHH-----SEEEEEEEETTEEEEEEEEEEESSS---HHHHHHHHHHHHHHHHHHHHHHHHHHHHHHHHHHHHHHHS-SS-EEEE-TTSBEEEE-HHHHHHH---GGGTTSBHHHH-SSHHHHHHHHS---TT-EEEEEEE-TTS-EEEEEEEEETTTEEEEEEEE-HHHHHHHHHHHHHHHHHHHHHHHHHHHHHHHHHHHHHSSPPPHHHHHHHHHHHHHHHHHHHHHHHHHHHHHHHHHTTS-PPP--HHHHHHHHHHT-

Radius of gyration: 40.35 Å; Cα contacts (8 Å, |Δi|>4): 491; chains: 1; bounding box: 86×61×104 Å

Sequence (340 aa):
MTIEQVHNSWQIEASSLWLLDETEQTLKVLANVGTPAETLASFRIPLGQGFVGQVAQSGEVIFTNKVYEHPLHFRQVDRETGFKTRSLLCVPLIFREKVIGVLQLLNKLDGEFDERDVERATSIASAVAIAVSNSLLFQQAESRQKQLEATLEHNGNPIIIVDPNLKVLLLNQQARTRLGLSSNDIGKVAAEVIKPTELADFITQPLTENEKVRKELSLDDGTIWLSTLALIPSYGRVLILQDITYLKDLDKSKSNFVATVSHDLRAPLSSISGFVTAIEDAGELNEEQKNYLNRINHSTDRMMNLVNGLLDLAKINARMSDSQKLCDIILLVREAIADL

Nearest PDB structures (foldseek):
  5w10-assembly2_B  TM=9.335E-01  e=1.501E-12  Leptospira interrogans serovar Copenhageni str. Fiocruz L1-130
  5w10-assembly2_C  TM=9.304E-01  e=4.918E-12  Leptospira interrogans serovar Copenhageni str. Fiocruz L1-130
  5w10-assembly1_D  TM=9.300E-01  e=6.523E-12  Leptospira interrogans serovar Copenhageni str. Fiocruz L1-130
  2zmf-assembly1_B  TM=9.006E-01  e=1.565E-09  Homo sapiens
  9cxi-assembly1_A  TM=4.199E-01  e=1.500E-08  Homo sapiens

Foldseek 3Di:
DDVVVVVVVAQFQKKWWWFADPVVQWIATPDMDNWDPVQRRPDTHHQPAAQFNPCQNPVDKDWDQALVPDPRNDCPSCVRGVPDFRIKIKHFQDDPNHGGGIMMTGGGDVDHDDVVNVVVVNVVSPVVSVVVVVVVVVVVVVVVVVVVLVVQQPPPWWKWFAFQQQFTQDTHVCNCPVQVADPVSGRPHQCVGGPDNVVSCVAPDDDDAPDKDWDWDADPVRWIWTWIKDADPNGGIMIITDTCSVVVVVLVVVLVVLVVVLVVLLVVLVVQLVVLVVVVVVDDDDPVNVVVSVVSNVVSVVVNVVSVVSNVVSVVVVPVVDDDDDDDPVVVVVVVVVVD